Protein 3HWJ (pdb70)

Sequence (297 aa):
LNRFTKTSQGRSWNTGNGSPDAICCFAVDKPGIVVVGFAVYGGGGIHEYEELEVLVDRWTSLELVKGTYTTDDSPSDIAEIRRLDKVVPLKENVKYAVRLRNYGSRTANGDGGTTVQCPDGVTFTFSTCCSSLSSNGTNQTRGQIPQQILYYRSNRFTKTSQGRSWNTGNGSPDAICCFAVDKPGIVVVGFAVYGGGGIHEYELEVLVDDSRWTSLELVKGTYTTDDSPSDIAEIRLDKVVPLKENVKYAVRLRNYGSRRTANGDGGTTVQCPDGVTFTFSTCCSLSSNGTNQTRGQIPQILYYRS

Organism: Mus musculus (NCBI:txid10090)

Nearest PDB structures (foldseek):
  3hwj-assembly2_B  TM=1.007E+00  e=4.555E-36  Mus musculus
  3hwj-assembly1_A  TM=9.919E-01  e=1.535E-31  Mus musculus
  3gbw-assembly1_A  TM=8.909E-01  e=7.300E-14  Mus musculus
  3no8-assembly2_B  TM=8.503E-01  e=5.056E-13  Homo sapiens
  6i50-assembly1_A  TM=2.852E-01  e=4.540E-02  Spodoptera frugiperda

B-factor: mean 43.02, std 9.53, range [12.42, 78.17]

Foldseek 3Di:
DWQFPFWDPDFPQDLVAFQKAKKKKAKADFQKKFFWFKKFADQFKKWKWKWKWWDVTHTDFIDTDMDHCVVDPDRIDIDTTPDIHGDDHPTIMMMMMRMHGDGTMKGFRGAWDQDPVGMIMGMAADPSHDSDHGRGMGITGDTHIDGD/DQFDFKDPAFDQFLVAQQKAKKKKFWADFQKKFFWFKKFADQDKKWKKKWKWFPPVNTDTDFIDIDMDHCPPPPDRIDTDGTPDIGGHDHPTMMMMMMGMHGGTTMKGFVGAWDQDPLRMIMGMAADPSRRSDDGRGMGITPDIHIDGD

Solvent-accessible surface area: 13275 Å² total

Radius of gyration: 20.05 Å; Cα contacts (8 Å, |Δi|>4): 886; chains: 2; bounding box: 48×50×47 Å

Secondary structure (DSSP, 8-state):
--S-SEE-SSS-B--GGG--EEEEEEESSS-EEEEEEEEE--SS-EEEEEEEEE---EEEEEEEEEE--TTSS-SEEEEEEEEEEEPPTT--EEEEEEEESS-B--EE---EEE-TTSPEEEEE--TT--SS--SSSBS--EEEEEE-/---SEE-SS--B--GGGPPEEEEEEESSSSEEEEEEEEE--SS-EEEEEEEEEE---EEEEEEEEEEE--TTSS-SEEEEEEEEEEEE-TT--EEEEEEEESS-B--EE---EEE-TTS-EEEEE--TT-TT---SSSBS--EEEEEE-

CATH classification: 2.60.120.820

GO terms:
  GO:0031398 positive regulation of protein ubiquitination (P, IDA)
  GO:0005634 nucleus (C, EXP)
  GO:0021952 central nervous system projection neuron axonogenesis (P, IMP)
  GO:1902667 regulation of axon guidance (P, IMP)
  GO:0032922 circadian regulation of gene expression (P, IMP)
  GO:0050905 neuromuscular process (P, IMP)
  GO:0005515 protein binding (F, IPI)
  GO:0015630 microtubule cytoskeleton (C, IDA)
  GO:0042177 negative regulation of protein catabolic process (P, IDA)
  GO:0030424 axon (C, IDA)
  GO:0021785 branchiomotor neuron axon guidance (P, IMP)
  GO:0032880 regulation of protein localization (P, IMP)
  GO:0051493 regulation of cytoskeleton organization (P, IMP)
  GO:0048667 cell morphogenesis involved in neuron differentiation (P, IMP)
  GO:0008045 motor neuron axon guidance (P, IMP)
  GO:0042802 identical protein binding (F, IPI)

InterPro domains:
  IPR000408 Regulator of chromosome condensation, RCC1 [PF00415] (958-1006)
  IPR000408 Regulator of chromosome condensation, RCC1 [PR00633] (683-696)
  IPR000408 Regulator of chromosome condensation, RCC1 [PR00633] (702-718)
  IPR000408 Regulator of chromosome condensation, RCC1 [PR00633] (948-966)
  IPR000408 Regulator of chromosome condensation, RCC1 [PR00633] (1005-1026)
  IPR000408 Regulator of chromosome condensation, RCC1 [PS00626] (945-955)
  IPR000408 Regulator of chromosome condensation, RCC1 [PS00626] (996-1006)
  IPR000408 Regulator of chromosome condensation, RCC1 [PS50012] (601-656)
  IPR000408 Regulator of chromosome condensation, RCC1 [PS50012] (959-1009)
  IPR000408 Regulator of chromosome condensation, RCC1 [PS50012] (1010-1067)
  IPR001841 Zinc finger, RING-type [PS50089] (4499-4550)
  IPR001841 Zinc finger, RING-type [SM00184] (4499-4549)
  IPR004939 APC10/DOC domain [PF03256] (3820-3925)
  IPR004939 APC10/DOC domain [PS51284] (3789-3967)
  IPR004939 APC10/DOC domain [SM01337] (3810-3968)
  IPR008979 Galactose-binding-like domain superfamily [SSF49785] (3753-3943)
  IPR009091 Regulator of chromosome condensation 1/beta-lactamase-inhibitor protein II [G3DSA:2.130.10.30] (524-735)
  IPR009091 Regulator of chromosome condensation 1/beta-lactamase-inhibitor protein II [G3DSA:2.130.10.30] (904-1069)
  IPR009091 Regulator of chromosome condensation 1/beta-lactamase-inhibitor protein II [SSF50985] (535-1067)
  IPR012983 PHR [PF08005] (1235-1385)

Structure (mmCIF, N/CA/C/O backbone):
data_3HWJ
#
_entry.id   3HWJ
#
_cell.length_a   93.877
_cell.length_b   99.922
_cell.length_c   83.054
_cell.angle_alpha   90.000
_cell.angle_beta   90.000
_cell.angle_gamma   90.000
#
_symmetry.space_group_name_H-M   'C 2 2 21'
#
loop_
_entity.id
_entity.type
_entity.pdbx_description
1 polymer 'E3 ubiquitin-protein ligase MYCBP2'
2 non-polymer 'DIMETHYL SULFOXIDE'
3 water water
#
loop_
_atom_site.group_PDB
_atom_site.id
_atom_site.type_symbol
_atom_site.label_atom_id
_atom_site.label_alt_id
_atom_site.label_comp_id
_atom_site.label_asym_id
_atom_site.label_entity_id
_atom_site.label_seq_id
_atom_site.pdbx_PDB_ins_code
_atom_site.Cartn_x
_atom_site.Cartn_y
_atom_site.Cartn_z
_atom_site.occupancy
_atom_site.B_iso_or_equiv
_atom_site.auth_seq_id
_atom_site.auth_comp_id
_atom_site.auth_asym_id
_atom_site.auth_atom_id
_atom_site.pdbx_PDB_model_num
ATOM 1 N N . LEU A 1 3 ? 3.020 42.420 36.042 1.00 46.21 1722 LEU A N 1
ATOM 2 C CA . LEU A 1 3 ? 4.452 42.708 36.467 1.00 46.12 1722 LEU A CA 1
ATOM 3 C C . LEU A 1 3 ? 5.512 42.044 35.537 1.00 46.28 1722 LEU A C 1
ATOM 4 O O . LEU A 1 3 ? 6.482 42.649 35.063 1.00 47.97 1722 LEU A O 1
ATOM 6 N N . ASN A 1 4 ? 5.315 40.761 35.326 1.00 44.44 1723 ASN A N 1
ATOM 7 C CA . ASN A 1 4 ? 6.041 39.973 34.382 1.00 42.03 1723 ASN A CA 1
ATOM 8 C C . ASN A 1 4 ? 5.388 40.172 32.978 1.00 40.89 1723 ASN A C 1
ATOM 9 O O . ASN A 1 4 ? 4.171 40.294 32.904 1.00 41.34 1723 ASN A O 1
ATOM 14 N N . ARG A 1 5 ? 6.199 40.270 31.909 1.00 38.31 1724 ARG A N 1
ATOM 15 C CA . ARG A 1 5 ? 5.784 40.216 30.490 1.00 36.99 1724 ARG A CA 1
ATOM 16 C C . ARG A 1 5 ? 4.880 39.013 30.221 1.00 34.86 1724 ARG A C 1
ATOM 17 O O . ARG A 1 5 ? 4.052 39.087 29.321 1.00 33.67 1724 ARG A O 1
ATOM 25 N N . PHE A 1 6 ? 5.171 37.869 30.867 1.00 33.05 1725 PHE A N 1
ATOM 26 C CA . PHE A 1 6 ? 4.570 36.572 30.494 1.00 32.47 1725 PHE A CA 1
ATOM 27 C C . PHE A 1 6 ? 3.477 36.108 31.448 1.00 32.08 1725 PHE A C 1
ATOM 28 O O . PHE A 1 6 ? 3.604 36.279 32.638 1.00 32.99 1725 PHE A O 1
ATOM 36 N N . THR A 1 7 ? 2.415 35.503 30.933 1.00 32.19 1726 THR A N 1
ATOM 37 C CA . THR A 1 7 ? 1.361 34.985 31.777 1.00 32.95 1726 THR A CA 1
ATOM 38 C C . THR A 1 7 ? 1.757 33.621 32.327 1.00 34.79 1726 THR A C 1
ATOM 39 O O . THR A 1 7 ? 1.134 33.114 33.268 1.00 33.66 1726 THR A O 1
ATOM 43 N N . LYS A 1 8 ? 2.737 32.977 31.690 1.00 36.28 1727 LYS A N 1
ATOM 44 C CA . LYS A 1 8 ? 3.091 31.630 32.094 1.00 37.93 1727 LYS A CA 1
ATOM 45 C C . LYS A 1 8 ? 4.542 31.256 31.784 1.00 38.77 1727 LYS A C 1
ATOM 46 O O . LYS A 1 8 ? 5.249 31.987 31.078 1.00 36.90 1727 LYS A O 1
ATOM 52 N N . THR A 1 9 ? 4.951 30.093 32.305 1.00 40.88 1728 THR A N 1
ATOM 53 C CA . THR A 1 9 ? 6.297 29.570 32.127 1.00 42.59 1728 THR A CA 1
ATOM 54 C C . THR A 1 9 ? 6.218 28.290 31.313 1.00 45.23 1728 THR A C 1
ATOM 55 O O . THR A 1 9 ? 5.196 27.582 31.305 1.00 46.82 1728 THR A O 1
ATOM 59 N N . SER A 1 10 ? 7.288 28.016 30.581 1.00 47.06 1729 SER A N 1
ATOM 60 C CA . SER A 1 10 ? 7.412 26.814 29.813 1.00 48.63 1729 SER A CA 1
ATOM 61 C C . SER A 1 10 ? 7.461 25.656 30.809 1.00 50.61 1729 SER A C 1
ATOM 62 O O . SER A 1 10 ? 7.843 25.827 31.982 1.00 50.12 1729 SER A O 1
ATOM 65 N N . GLN A 1 11 ? 7.059 24.481 30.335 1.00 52.94 1730 GLN A N 1
ATOM 66 C CA . GLN A 1 11 ? 7.361 23.233 31.028 1.00 53.83 1730 GLN A CA 1
ATOM 67 C C . GLN A 1 11 ? 8.874 22.948 30.822 1.00 54.41 1730 GLN A C 1
ATOM 68 O O . GLN A 1 11 ? 9.424 23.082 29.695 1.00 55.71 1730 GLN A O 1
ATOM 70 N N . GLY A 1 12 ? 9.561 22.630 31.914 1.00 54.11 1731 GLY A N 1
ATOM 71 C CA . GLY A 1 12 ? 10.978 22.258 31.868 1.00 53.45 1731 GLY A CA 1
ATOM 72 C C . GLY A 1 12 ? 11.916 23.312 31.308 1.00 52.29 1731 GLY A C 1
ATOM 73 O O . GLY A 1 12 ? 11.498 24.414 31.035 1.00 53.96 1731 GLY A O 1
ATOM 74 N N . ARG A 1 13 ? 13.181 22.948 31.131 1.00 50.69 1732 ARG A N 1
ATOM 75 C CA . ARG A 1 13 ? 14.215 23.821 30.608 1.00 49.37 1732 ARG A CA 1
ATOM 76 C C . ARG A 1 13 ? 14.520 23.484 29.176 1.00 47.24 1732 ARG A C 1
ATOM 77 O O . ARG A 1 13 ? 15.483 22.788 28.881 1.00 46.52 1732 ARG A O 1
ATOM 85 N N . SER A 1 14 ? 13.733 23.991 28.271 1.00 45.17 1733 SER A N 1
ATOM 86 C CA . SER A 1 14 ? 13.964 23.687 26.886 1.00 44.40 1733 SER A CA 1
ATOM 87 C C . SER A 1 14 ? 14.588 24.866 26.121 1.00 42.81 1733 SER A C 1
ATOM 88 O O . SER A 1 14 ? 14.870 24.719 24.919 1.00 42.67 1733 SER A O 1
ATOM 91 N N . TRP A 1 15 ? 14.863 25.999 26.794 1.00 40.52 1734 TRP A N 1
ATOM 92 C CA . TRP A 1 15 ? 15.309 27.202 26.033 1.00 38.86 1734 TRP A CA 1
ATOM 93 C C . TRP A 1 15 ? 16.826 27.212 25.819 1.00 38.46 1734 TRP A C 1
ATOM 94 O O . TRP A 1 15 ? 17.571 27.296 26.783 1.00 38.51 1734 TRP A O 1
ATOM 105 N N . ASN A 1 16 ? 17.265 27.097 24.566 1.00 38.61 1735 ASN A N 1
ATOM 106 C CA . ASN A 1 16 ? 18.696 27.173 24.197 1.00 39.91 1735 ASN A CA 1
ATOM 107 C C . ASN A 1 16 ? 19.293 28.567 24.375 1.00 39.14 1735 ASN A C 1
ATOM 108 O O . ASN A 1 16 ? 18.674 29.536 23.972 1.00 37.86 1735 ASN A O 1
ATOM 113 N N . THR A 1 17 ? 20.519 28.657 24.903 1.00 39.23 1736 THR A N 1
ATOM 114 C CA . THR A 1 17 ? 21.260 29.929 24.957 1.00 39.08 1736 THR A CA 1
ATOM 115 C C . THR A 1 17 ? 21.933 30.257 23.581 1.00 40.40 1736 THR A C 1
ATOM 116 O O . THR A 1 17 ? 22.361 31.366 23.328 1.00 39.63 1736 THR A O 1
ATOM 120 N N . GLY A 1 18 ? 22.058 29.288 22.687 1.00 41.88 1737 GLY A N 1
ATOM 121 C CA . GLY A 1 18 ? 22.698 29.564 21.402 1.00 42.87 1737 GLY A CA 1
ATOM 122 C C . GLY A 1 18 ? 24.087 30.173 21.579 1.00 44.28 1737 GLY A C 1
ATOM 123 O O . GLY A 1 18 ? 24.584 30.912 20.707 1.00 45.32 1737 GLY A O 1
ATOM 124 N N . ASN A 1 19 ? 24.698 29.846 22.715 1.00 45.23 1738 ASN A N 1
ATOM 125 C CA . ASN A 1 19 ? 26.038 30.247 23.077 1.00 45.48 1738 ASN A CA 1
ATOM 126 C C . ASN A 1 19 ? 26.281 31.702 22.773 1.00 44.84 1738 ASN A C 1
ATOM 127 O O . ASN A 1 19 ? 27.202 32.025 22.033 1.00 45.50 1738 ASN A O 1
ATOM 132 N N . GLY A 1 20 ? 25.446 32.584 23.316 1.00 43.00 1739 GLY A N 1
ATOM 133 C CA . GLY A 1 20 ? 25.642 34.013 23.122 1.00 41.34 1739 GLY A CA 1
ATOM 134 C C . GLY A 1 20 ? 24.801 34.635 22.021 1.00 39.77 1739 GLY A C 1
ATOM 135 O O . GLY A 1 20 ? 24.911 35.811 21.765 1.00 38.48 1739 GLY A O 1
ATOM 136 N N . SER A 1 21 ? 23.962 33.846 21.376 1.00 38.73 1740 SER A N 1
ATOM 137 C CA . SER A 1 21 ? 23.101 34.337 20.297 1.00 38.72 1740 SER A CA 1
ATOM 138 C C . SER A 1 21 ? 22.051 35.239 20.961 1.00 37.42 1740 SER A C 1
ATOM 139 O O . SER A 1 21 ? 21.506 34.907 22.024 1.00 37.32 1740 SER A O 1
ATOM 142 N N . PRO A 1 22 ? 21.818 36.425 20.390 1.00 36.50 1741 PRO A N 1
ATOM 143 C CA . PRO A 1 22 ? 21.160 37.439 21.195 1.00 35.14 1741 PRO A CA 1
ATOM 144 C C . PRO A 1 22 ? 19.656 37.187 21.303 1.00 33.73 1741 PRO A C 1
ATOM 145 O O . PRO A 1 22 ? 19.021 36.727 20.339 1.00 33.43 1741 PRO A O 1
ATOM 149 N N . ASP A 1 23 ? 19.119 37.394 22.505 1.00 32.19 1742 ASP A N 1
ATOM 150 C CA . ASP A 1 23 ? 17.684 37.431 22.728 1.00 31.64 1742 ASP A CA 1
ATOM 151 C C . ASP A 1 23 ? 17.422 38.868 23.089 1.00 31.03 1742 ASP A C 1
ATOM 152 O O . ASP A 1 23 ? 18.117 39.388 23.907 1.00 29.92 1742 ASP A O 1
ATOM 157 N N . ALA A 1 24 ? 16.409 39.489 22.497 1.00 31.08 1743 ALA A N 1
ATOM 158 C CA . ALA A 1 24 ? 16.092 40.869 22.764 1.00 30.76 1743 ALA A CA 1
ATOM 159 C C . ALA A 1 24 ? 14.607 41.115 22.743 1.00 30.87 1743 ALA A C 1
ATOM 160 O O . ALA A 1 24 ? 13.853 40.397 22.121 1.00 31.81 1743 ALA A O 1
ATOM 162 N N . ILE A 1 25 ? 14.196 42.138 23.474 1.00 31.25 1744 ILE A N 1
ATOM 163 C CA . ILE A 1 25 ? 12.817 42.591 23.435 1.00 31.11 1744 ILE A CA 1
ATOM 164 C C . ILE A 1 25 ? 12.826 44.112 23.404 1.00 31.15 1744 ILE A C 1
ATOM 165 O O . ILE A 1 25 ? 13.677 44.765 24.065 1.00 28.95 1744 ILE A O 1
ATOM 170 N N A CYS A 1 26 ? 11.881 44.663 22.656 0.50 31.62 1745 CYS A N 1
ATOM 171 N N B CYS A 1 26 ? 11.932 44.663 22.562 0.50 31.41 1745 CYS A N 1
ATOM 172 C CA A CYS A 1 26 ? 11.795 46.092 22.499 0.50 32.14 1745 CYS A CA 1
ATOM 173 C CA B CYS A 1 26 ? 11.679 46.110 22.496 0.50 31.82 1745 CYS A CA 1
ATOM 174 C C A CYS A 1 26 ? 10.610 46.619 23.346 0.50 31.87 1745 CYS A C 1
ATOM 175 C C B CYS A 1 26 ? 10.644 46.491 23.533 0.50 31.72 1745 CYS A C 1
ATOM 176 O O A CYS A 1 26 ? 9.517 46.137 23.233 0.50 31.14 1745 CYS A O 1
ATOM 177 O O B CYS A 1 26 ? 9.679 45.798 23.726 0.50 31.18 1745 CYS A O 1
ATOM 182 N N . PHE A 1 27 ? 10.858 47.597 24.214 1.00 31.87 1746 PHE A N 1
ATOM 183 C CA . PHE A 1 27 ? 9.841 48.088 25.119 1.00 32.32 1746 PHE A CA 1
ATOM 184 C C . PHE A 1 27 ? 9.699 49.602 25.042 1.00 32.43 1746 PHE A C 1
ATOM 185 O O . PHE A 1 27 ? 10.587 50.322 24.560 1.00 33.32 1746 PHE A O 1
ATOM 193 N N . ALA A 1 28 ? 8.547 50.077 25.444 1.00 32.74 1747 ALA A N 1
ATOM 194 C CA . ALA A 1 28 ? 8.298 51.528 25.479 1.00 34.20 1747 ALA A CA 1
ATOM 195 C C . ALA A 1 28 ? 7.296 51.847 26.577 1.00 34.76 1747 ALA A C 1
ATOM 196 O O . ALA A 1 28 ? 6.446 51.029 26.874 1.00 34.54 1747 ALA A O 1
ATOM 198 N N . VAL A 1 29 ? 7.367 53.053 27.133 1.00 36.49 1748 VAL A N 1
ATOM 199 C CA . VAL A 1 29 ? 6.406 53.464 28.141 1.00 38.08 1748 VAL A CA 1
ATOM 200 C C . VAL A 1 29 ? 5.546 54.685 27.775 1.00 40.56 1748 VAL A C 1
ATOM 201 O O . VAL A 1 29 ? 5.908 55.571 27.026 1.00 40.40 1748 VAL A O 1
ATOM 205 N N . ASP A 1 30 ? 4.382 54.621 28.370 1.00 43.59 1749 ASP A N 1
ATOM 206 C CA . ASP A 1 30 ? 3.272 55.537 28.353 1.00 46.25 1749 ASP A CA 1
ATOM 207 C C . ASP A 1 30 ? 3.520 56.891 29.035 1.00 46.96 1749 ASP A C 1
ATOM 208 O O . ASP A 1 30 ? 2.827 57.850 28.762 1.00 48.03 1749 ASP A O 1
ATOM 213 N N . LYS A 1 31 ? 4.437 56.928 29.989 1.00 47.75 1750 LYS A N 1
ATOM 214 C CA . LYS A 1 31 ? 4.532 58.039 30.942 1.00 48.57 1750 LYS A CA 1
ATOM 215 C C . LYS A 1 31 ? 5.972 58.519 31.131 1.00 48.74 1750 LYS A C 1
ATOM 216 O O . LYS A 1 31 ? 6.929 57.825 30.801 1.00 48.73 1750 LYS A O 1
ATOM 222 N N . PRO A 1 32 ? 6.132 59.727 31.652 1.00 48.88 1751 PRO A N 1
ATOM 223 C CA . PRO A 1 32 ? 7.486 60.131 31.969 1.00 49.06 1751 PRO A CA 1
ATOM 224 C C . PRO A 1 32 ? 7.905 59.672 33.361 1.00 48.51 1751 PRO A C 1
ATOM 225 O O . PRO A 1 32 ? 7.074 59.219 34.145 1.00 49.16 1751 PRO A O 1
ATOM 229 N N . GLY A 1 33 ? 9.200 59.758 33.633 1.00 47.88 1752 GLY A N 1
ATOM 230 C CA . GLY A 1 33 ? 9.735 59.511 34.968 1.00 47.35 1752 GLY A CA 1
ATOM 231 C C . GLY A 1 33 ? 10.120 58.096 35.325 1.00 46.76 1752 GLY A C 1
ATOM 232 O O . GLY A 1 33 ? 10.580 57.864 36.437 1.00 47.31 1752 GLY A O 1
ATOM 233 N N . ILE A 1 34 ? 9.949 57.154 34.394 1.00 45.47 1753 ILE A N 1
ATOM 234 C CA . ILE A 1 34 ? 10.258 55.747 34.628 1.00 43.62 1753 ILE A CA 1
ATOM 235 C C . ILE A 1 34 ? 11.759 55.607 34.555 1.00 42.67 1753 ILE A C 1
ATOM 236 O O . ILE A 1 34 ? 12.389 56.203 33.672 1.00 43.02 1753 ILE A O 1
ATOM 241 N N . VAL A 1 35 ? 12.335 54.897 35.533 1.00 40.88 1754 VAL A N 1
ATOM 242 C CA . VAL A 1 35 ? 13.790 54.688 35.601 1.00 39.67 1754 VAL A C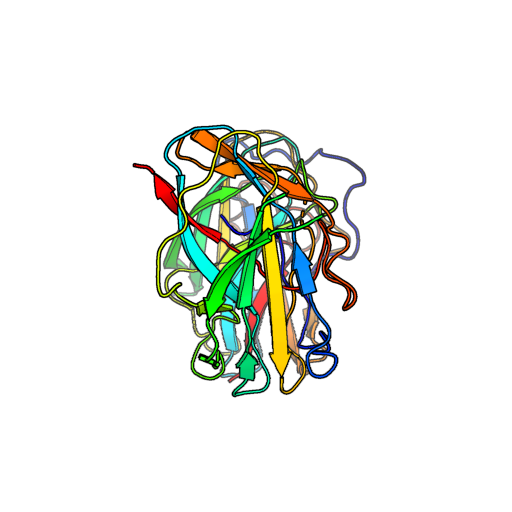A 1
ATOM 243 C C . VAL A 1 35 ? 14.034 53.186 35.690 1.00 38.81 1754 VAL A C 1
ATOM 244 O O . VAL A 1 35 ? 13.517 52.533 36.586 1.00 38.73 1754 VAL A O 1
ATOM 248 N N . VAL A 1 36 ? 14.780 52.636 34.742 1.00 37.70 1755 VAL A N 1
ATOM 249 C CA . VAL A 1 36 ? 15.052 51.186 34.734 1.00 36.45 1755 VAL A CA 1
ATOM 250 C C . VAL A 1 36 ? 16.304 50.942 35.550 1.00 35.36 1755 VAL A C 1
ATOM 251 O O . VAL A 1 36 ? 17.328 51.629 35.360 1.00 34.70 1755 VAL A O 1
ATOM 255 N N . VAL A 1 37 ? 16.170 50.026 36.517 1.00 33.38 1756 VAL A N 1
ATOM 256 C CA . VAL A 1 37 ? 17.276 49.623 37.359 1.00 33.12 1756 VAL A CA 1
ATOM 257 C C . VAL A 1 37 ? 17.793 48.229 37.097 1.00 32.20 1756 VAL A C 1
ATOM 258 O O . VAL A 1 37 ? 18.818 47.870 37.630 1.00 32.69 1756 VAL A O 1
ATOM 262 N N . GLY A 1 38 ? 17.118 47.460 36.263 1.00 32.07 1757 GLY A N 1
ATOM 263 C CA . GLY A 1 38 ? 17.445 46.045 36.100 1.00 31.80 1757 GLY A CA 1
ATOM 264 C C . GLY A 1 38 ? 16.410 45.282 35.310 1.00 31.28 1757 GLY A C 1
ATOM 265 O O . GLY A 1 38 ? 15.405 45.862 34.854 1.00 30.84 1757 GLY A O 1
ATOM 266 N N . PHE A 1 39 ? 16.680 43.976 35.164 1.00 31.05 1758 PHE A N 1
ATOM 267 C CA . PHE A 1 39 ? 15.862 43.041 34.422 1.00 30.90 1758 PHE A CA 1
ATOM 268 C C . PHE A 1 39 ? 15.882 41.736 35.146 1.00 31.30 1758 PHE A C 1
ATOM 269 O O . PHE A 1 39 ? 16.860 41.443 35.817 1.00 32.20 1758 PHE A O 1
ATOM 277 N N . ALA A 1 40 ? 14.826 40.953 34.956 1.00 31.20 1759 ALA A N 1
ATOM 278 C CA . ALA A 1 40 ? 14.802 39.556 35.345 1.00 32.11 1759 ALA A CA 1
ATOM 279 C C . ALA A 1 40 ? 15.070 38.721 34.132 1.00 32.69 1759 ALA A C 1
ATOM 280 O O . ALA A 1 40 ? 14.664 39.096 33.032 1.00 32.14 1759 ALA A O 1
ATOM 282 N N . VAL A 1 41 ? 15.759 37.592 34.360 1.00 32.67 1760 VAL A N 1
ATOM 283 C CA . VAL A 1 41 ? 16.068 36.606 33.337 1.00 33.56 1760 VAL A CA 1
ATOM 284 C C . VAL A 1 41 ? 15.819 35.185 33.905 1.00 33.51 1760 VAL A C 1
ATOM 285 O O . VAL A 1 41 ? 15.966 34.939 35.110 1.00 33.06 1760 VAL A O 1
ATOM 289 N N . TYR A 1 42 ? 15.401 34.289 33.023 1.00 33.34 1761 TYR A N 1
ATOM 290 C CA . TYR A 1 42 ? 15.205 32.913 33.358 1.00 33.90 1761 TYR A CA 1
ATOM 291 C C . TYR A 1 42 ? 16.518 32.174 33.516 1.00 35.24 1761 TYR A C 1
ATOM 292 O O . TYR A 1 42 ? 17.516 32.455 32.818 1.00 35.20 1761 TYR A O 1
ATOM 301 N N . GLY A 1 43 ? 16.470 31.190 34.406 1.00 36.21 1762 GLY A N 1
ATOM 302 C CA . GLY A 1 43 ? 17.585 30.341 34.700 1.00 37.94 1762 GLY A CA 1
ATOM 303 C C . GLY A 1 43 ? 17.163 28.893 34.643 1.00 38.96 1762 GLY A C 1
ATOM 304 O O . GLY A 1 43 ? 16.123 28.559 34.055 1.00 39.40 1762 GLY A O 1
ATOM 305 N N . GLY A 1 44 ? 17.971 28.056 35.293 1.00 40.19 1763 GLY A N 1
ATOM 306 C CA . GLY A 1 44 ? 17.873 26.600 35.215 1.00 41.01 1763 GLY A CA 1
ATOM 307 C C . GLY A 1 44 ? 19.167 26.099 34.635 1.00 41.01 1763 GLY A C 1
ATOM 308 O O . GLY A 1 44 ? 19.789 26.808 33.902 1.00 42.35 1763 GLY A O 1
ATOM 309 N N . GLY A 1 45 ? 19.574 24.879 34.956 1.00 41.88 1764 GLY A N 1
ATOM 310 C CA . GLY A 1 45 ? 20.874 24.357 34.512 1.00 41.59 1764 GLY A CA 1
ATOM 311 C C . GLY A 1 45 ? 22.116 25.093 35.014 1.00 40.98 1764 GLY A C 1
ATOM 312 O O . GLY A 1 45 ? 23.133 25.147 34.337 1.00 42.13 1764 GLY A O 1
ATOM 313 N N . GLY A 1 46 ? 22.036 25.692 36.180 1.00 40.68 1765 GLY A N 1
ATOM 314 C CA . GLY A 1 46 ? 23.232 26.147 36.861 1.00 39.65 1765 GLY A CA 1
ATOM 315 C C . GLY A 1 46 ? 23.685 27.515 36.461 1.00 38.84 1765 GLY A C 1
ATOM 316 O O . GLY A 1 46 ? 22.872 28.353 36.074 1.00 40.31 1765 GLY A O 1
ATOM 317 N N . ILE A 1 47 ? 24.985 27.745 36.601 1.00 37.61 1766 ILE A N 1
ATOM 318 C CA . ILE A 1 47 ? 25.576 29.052 36.486 1.00 36.71 1766 ILE A CA 1
ATOM 319 C C . ILE A 1 47 ? 25.578 29.496 35.043 1.00 36.04 1766 ILE A C 1
ATOM 320 O O . ILE A 1 47 ? 25.934 28.723 34.167 1.00 35.46 1766 ILE A O 1
ATOM 325 N N . HIS A 1 48 ? 25.134 30.731 34.804 1.00 35.73 1767 HIS A N 1
ATOM 326 C CA . HIS A 1 48 ? 25.225 31.320 33.464 1.00 36.03 1767 HIS A CA 1
ATOM 327 C C . HIS A 1 48 ? 26.088 32.563 33.435 1.00 35.82 1767 HIS A C 1
ATOM 328 O O . HIS A 1 48 ? 26.115 33.323 34.379 1.00 34.84 1767 HIS A O 1
ATOM 335 N N . GLU A 1 49 ? 26.798 32.741 32.336 1.00 36.19 1768 GLU A N 1
ATOM 336 C CA . GLU A 1 49 ? 27.511 33.981 32.094 1.00 38.27 1768 GLU A CA 1
ATOM 337 C C . GLU A 1 49 ? 26.673 34.848 31.160 1.00 36.89 1768 GLU A C 1
ATOM 338 O O . GLU A 1 49 ? 26.157 34.374 30.161 1.00 36.68 1768 GLU A O 1
ATOM 344 N N . TYR A 1 50 ? 26.542 36.116 31.457 1.00 36.64 1769 TYR A N 1
ATOM 345 C CA . TYR A 1 50 ? 25.680 36.925 30.593 1.00 36.29 1769 TYR A CA 1
ATOM 346 C C . TYR A 1 50 ? 26.294 38.233 30.210 1.00 35.22 1769 TYR A C 1
ATOM 347 O O . TYR A 1 50 ? 27.146 38.713 30.925 1.00 34.20 1769 TYR A O 1
ATOM 356 N N . GLU A 1 51 ? 25.892 38.718 29.036 1.00 35.40 1770 GLU A N 1
ATOM 357 C CA A GLU A 1 51 ? 26.045 40.116 28.637 0.50 36.19 1770 GLU A CA 1
ATOM 358 C CA B GLU A 1 51 ? 26.042 40.127 28.640 0.50 36.19 1770 GLU A CA 1
ATOM 359 C C . GLU A 1 51 ? 24.629 40.676 28.393 1.00 35.82 1770 GLU A C 1
ATOM 360 O O . GLU A 1 51 ? 23.857 40.099 27.625 1.00 35.96 1770 GLU A O 1
ATOM 371 N N . LEU A 1 52 ? 24.301 41.785 29.051 1.00 36.49 1771 LEU A N 1
ATOM 372 C CA . LEU A 1 52 ? 22.970 42.424 28.979 1.00 37.16 1771 LEU A CA 1
ATOM 373 C C . LEU A 1 52 ? 23.126 43.920 28.646 1.00 37.75 1771 LEU A C 1
ATOM 374 O O . LEU A 1 52 ? 23.829 44.635 29.330 1.00 35.99 1771 LEU A O 1
ATOM 379 N N . GLU A 1 53 ? 22.480 44.374 27.573 1.00 37.90 1772 GLU A N 1
ATOM 380 C CA . GLU A 1 53 ? 22.697 45.709 27.050 1.00 38.73 1772 GLU A CA 1
ATOM 381 C C . GLU A 1 53 ? 21.372 46.432 26.899 1.00 37.60 1772 GLU A C 1
ATOM 382 O O . GLU A 1 53 ? 20.398 45.835 26.474 1.00 38.17 1772 GLU A O 1
ATOM 388 N N . VAL A 1 54 ? 21.301 47.706 27.261 1.00 37.24 1773 VAL A N 1
ATOM 389 C CA . VAL A 1 54 ? 20.092 48.496 26.986 1.00 35.94 1773 VAL A CA 1
ATOM 390 C C . VAL A 1 54 ? 20.419 49.447 25.839 1.00 37.18 1773 VAL A C 1
ATOM 391 O O . VAL A 1 54 ? 21.500 50.041 25.778 1.00 37.03 1773 VAL A O 1
ATOM 395 N N . LEU A 1 55 ? 19.495 49.539 24.893 1.00 37.59 1774 LEU A N 1
ATOM 396 C CA . LEU A 1 55 ? 19.684 50.365 23.717 1.00 37.23 1774 LEU A CA 1
ATOM 397 C C . LEU A 1 55 ? 18.460 51.224 23.463 1.00 38.02 1774 LEU A C 1
ATOM 398 O O . LEU A 1 55 ? 17.382 50.937 23.974 1.00 35.16 1774 LEU A O 1
ATOM 403 N N . VAL A 1 56 ? 18.649 52.287 22.676 1.00 39.82 1775 VAL A N 1
ATOM 404 C CA . VAL A 1 56 ? 17.567 53.215 22.355 1.00 41.86 1775 VAL A CA 1
ATOM 405 C C . VAL A 1 56 ? 17.524 53.450 20.839 1.00 44.61 1775 VAL A C 1
ATOM 406 O O . VAL A 1 56 ? 18.565 53.552 20.166 1.00 44.04 1775 VAL A O 1
ATOM 410 N N . ASP A 1 57 ? 16.304 53.508 20.303 1.00 47.48 1776 ASP A N 1
ATOM 411 C CA . ASP A 1 57 ? 16.100 53.839 18.896 1.00 49.45 1776 ASP A CA 1
ATOM 412 C C . ASP A 1 57 ? 16.282 55.356 18.721 1.00 50.42 1776 ASP A C 1
ATOM 413 O O . ASP A 1 57 ? 15.370 56.117 19.069 1.00 51.09 1776 ASP A O 1
ATOM 418 N N . ARG A 1 70 ? 18.140 52.303 13.335 1.00 54.22 1789 ARG A N 1
ATOM 419 C CA . ARG A 1 70 ? 19.408 52.038 14.026 1.00 53.86 1789 ARG A CA 1
ATOM 420 C C . ARG A 1 70 ? 19.319 52.219 15.569 1.00 52.97 1789 ARG A C 1
ATOM 421 O O . ARG A 1 70 ? 18.536 53.042 16.064 1.00 53.61 1789 ARG A O 1
ATOM 423 N N . TRP A 1 71 ? 20.163 51.467 16.295 1.00 51.32 1790 TRP A N 1
ATOM 424 C CA . TRP A 1 71 ? 20.126 51.339 17.764 1.00 49.32 1790 TRP A CA 1
ATOM 425 C C . TRP A 1 71 ? 21.377 51.865 18.453 1.00 48.92 1790 TRP A C 1
ATOM 426 O O . TRP A 1 71 ? 22.475 51.436 18.128 1.00 49.68 1790 TRP A O 1
ATOM 437 N N . THR A 1 72 ? 21.218 52.742 19.440 1.00 47.80 1791 THR A N 1
ATOM 438 C CA . THR A 1 72 ? 22.334 53.261 20.207 1.00 47.34 1791 THR A CA 1
ATOM 439 C C . THR A 1 72 ? 22.385 52.627 21.616 1.00 46.72 1791 THR A C 1
ATOM 440 O O . THR A 1 72 ? 21.385 52.618 22.338 1.00 46.76 1791 THR A O 1
ATOM 444 N N . SER A 1 73 ? 23.564 52.160 21.999 1.00 45.73 1792 SER A N 1
ATOM 445 C CA . SER A 1 73 ? 23.816 51.503 23.269 1.00 45.28 1792 SER A CA 1
ATOM 446 C C . SER A 1 73 ? 23.903 52.469 24.443 1.00 44.90 1792 SER A C 1
ATOM 447 O O . SER A 1 73 ? 24.661 53.430 24.399 1.00 45.44 1792 SER A O 1
ATOM 450 N N . LEU A 1 74 ? 23.180 52.181 25.525 1.00 44.20 1793 LEU A N 1
ATOM 451 C CA . LEU A 1 74 ? 23.180 53.058 26.677 1.00 43.94 1793 LEU A CA 1
ATOM 452 C C . LEU A 1 74 ? 23.907 52.539 27.902 1.00 43.55 1793 LEU A C 1
ATOM 453 O O . LEU A 1 74 ? 24.401 53.337 28.709 1.00 43.71 1793 LEU A O 1
ATOM 458 N N . GLU A 1 75 ? 23.961 51.222 28.050 1.00 43.48 1794 GLU A N 1
ATOM 459 C CA . GLU A 1 75 ? 24.387 50.574 29.291 1.00 43.39 1794 GLU A CA 1
ATOM 460 C C . GLU A 1 75 ? 24.558 49.085 29.012 1.00 43.33 1794 GLU A C 1
ATOM 461 O O . GLU A 1 75 ? 23.726 48.465 28.362 1.00 41.55 1794 GLU A O 1
ATOM 467 N N . LEU A 1 76 ? 25.672 48.552 29.497 1.00 43.04 1795 LEU A N 1
ATOM 468 C CA . LEU A 1 76 ? 26.061 47.188 29.267 1.00 44.31 1795 LEU A CA 1
ATOM 469 C C . LEU A 1 76 ? 26.579 46.690 30.610 1.00 43.36 1795 LEU A C 1
ATOM 470 O O . LEU A 1 76 ? 27.421 47.362 31.240 1.00 44.56 1795 LEU A O 1
ATOM 475 N N . VAL A 1 77 ? 26.027 45.572 31.068 1.00 41.49 1796 VAL A N 1
ATOM 476 C CA . VAL A 1 77 ? 26.524 44.862 32.213 1.00 40.31 1796 VAL A CA 1
ATOM 477 C C . VAL A 1 77 ? 26.856 43.448 31.778 1.00 40.22 1796 VAL A C 1
ATOM 478 O O . VAL A 1 77 ? 26.253 42.926 30.828 1.00 39.33 1796 VAL A O 1
ATOM 482 N N . LYS A 1 78 ? 27.877 42.885 32.427 1.00 39.73 1797 LYS A N 1
ATOM 483 C CA . LYS A 1 78 ? 28.344 41.508 32.208 1.00 40.11 1797 LYS A CA 1
ATOM 484 C C . LYS A 1 78 ? 28.388 40.856 33.552 1.00 39.00 1797 LYS A C 1
ATOM 485 O O . LYS A 1 78 ? 28.642 41.517 34.516 1.00 39.84 1797 LYS A O 1
ATOM 491 N N . GLY A 1 79 ? 28.105 39.571 33.680 1.00 38.88 1798 GLY A N 1
ATOM 492 C CA . GLY A 1 79 ? 28.089 39.012 35.045 1.00 37.51 1798 GLY A CA 1
ATOM 493 C C . GLY A 1 79 ? 27.841 37.541 35.028 1.00 36.75 1798 GLY A C 1
ATOM 494 O O . GLY A 1 79 ? 27.991 36.910 33.998 1.00 36.80 1798 GLY A O 1
ATOM 495 N N . THR A 1 80 ? 27.483 36.976 36.173 1.00 36.47 1799 THR A N 1
ATOM 496 C CA . THR A 1 80 ? 27.030 35.583 36.209 1.00 35.51 1799 THR A CA 1
ATOM 497 C C . T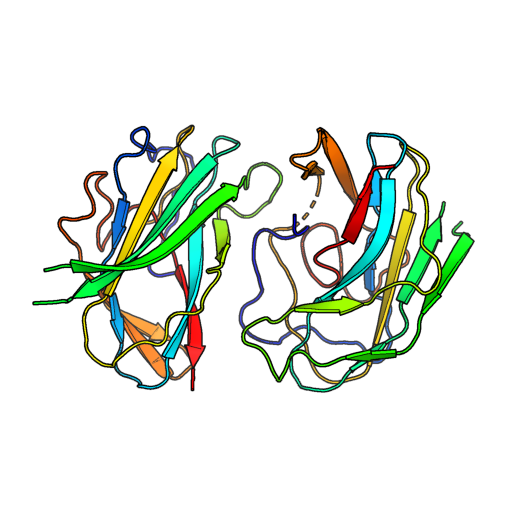HR A 1 80 ? 25.849 35.511 37.138 1.00 35.58 1799 THR A C 1
ATOM 498 O O . THR A 1 80 ? 25.700 36.373 38.023 1.00 35.73 1799 THR A O 1
ATOM 502 N N . TYR A 1 81 ? 25.027 34.480 36.945 1.00 34.40 1800 TYR A N 1
ATOM 503 C CA . TYR A 1 81 ? 23.860 34.217 37.787 1.00 34.03 1800 TYR A CA 1
ATOM 504 C C . TYR A 1 81 ? 23.542 32.735 37.796 1.00 34.36 1800 TYR A C 1
ATOM 505 O O . TYR A 1 81 ? 23.934 31.975 36.901 1.00 33.29 1800 TYR A O 1
ATOM 514 N N . THR A 1 82 ? 22.806 32.361 38.821 1.00 35.57 1801 THR A N 1
ATOM 515 C CA . THR A 1 82 ? 22.221 31.030 38.956 1.00 36.63 1801 THR A CA 1
ATOM 516 C C . THR A 1 82 ? 20.860 31.192 39.589 1.00 37.03 1801 THR A C 1
ATOM 517 O O . THR A 1 82 ? 20.669 32.112 40.374 1.00 35.19 1801 THR A O 1
ATOM 521 N N . THR A 1 83 ? 19.916 30.325 39.209 1.00 38.56 1802 THR A N 1
ATOM 522 C CA . THR A 1 83 ? 18.633 30.217 39.890 1.00 39.99 1802 THR A CA 1
ATOM 523 C C . THR A 1 83 ? 18.489 28.806 40.550 1.00 42.69 1802 THR A C 1
ATOM 524 O O . THR A 1 83 ? 17.392 28.409 40.992 1.00 41.96 1802 THR A O 1
ATOM 528 N N . ASP A 1 84 ? 19.601 28.075 40.607 1.00 44.49 1803 ASP A N 1
ATOM 529 C CA . ASP A 1 84 ? 19.611 26.725 41.114 1.00 46.84 1803 ASP A CA 1
ATOM 530 C C . ASP A 1 84 ? 19.348 26.648 42.615 1.00 48.64 1803 ASP A C 1
ATOM 531 O O . ASP A 1 84 ? 18.749 25.685 43.100 1.00 49.28 1803 ASP A O 1
ATOM 536 N N . ASP A 1 85 ? 19.740 27.678 43.332 1.00 51.04 1804 ASP A N 1
ATOM 537 C CA . ASP A 1 85 ? 19.505 27.728 44.764 1.00 53.53 1804 ASP A CA 1
ATOM 538 C C . ASP A 1 85 ? 18.115 28.278 45.162 1.00 53.53 1804 ASP A C 1
ATOM 539 O O . ASP A 1 85 ? 17.956 28.836 46.247 1.00 53.43 1804 ASP A O 1
ATOM 544 N N . SER A 1 86 ? 17.102 28.129 44.310 1.00 53.86 1805 SER A N 1
ATOM 545 C CA . SER A 1 86 ? 15.803 28.767 44.600 1.00 53.98 1805 SER A CA 1
ATOM 546 C C . SER A 1 86 ? 14.637 28.061 43.934 1.00 53.59 1805 SER A C 1
ATOM 547 O O . SER A 1 86 ? 14.785 27.492 42.874 1.00 53.98 1805 SER A O 1
ATOM 550 N N . PRO A 1 87 ? 13.458 28.083 44.566 1.00 53.52 1806 PRO A N 1
ATOM 551 C CA . PRO A 1 87 ? 12.265 27.571 43.877 1.00 52.64 1806 PRO A CA 1
ATOM 552 C C . PRO A 1 87 ? 11.812 28.446 42.723 1.00 51.45 1806 PRO A C 1
ATOM 553 O O . PRO A 1 87 ? 11.014 28.017 41.889 1.00 51.70 1806 PRO A O 1
ATOM 557 N N . SER A 1 88 ? 12.308 29.671 42.685 1.00 50.29 1807 SER A N 1
ATOM 558 C CA . SER A 1 88 ? 12.168 30.512 41.493 1.00 48.88 1807 SER A CA 1
ATOM 559 C C . SER A 1 88 ? 13.093 30.076 40.349 1.00 47.18 1807 SER A C 1
ATOM 560 O O . SER A 1 88 ? 14.245 29.672 40.561 1.00 45.36 1807 SER A O 1
ATOM 563 N N . ASP A 1 89 ? 12.555 30.199 39.136 1.00 46.08 1808 ASP A N 1
ATOM 564 C CA . ASP A 1 89 ? 13.313 30.068 37.894 1.00 44.94 1808 ASP A CA 1
ATOM 565 C C . ASP A 1 89 ? 13.831 31.435 37.393 1.00 42.90 1808 ASP A C 1
ATOM 566 O O . ASP A 1 89 ? 14.261 31.554 36.258 1.00 40.68 1808 ASP A O 1
ATOM 571 N N . ILE A 1 90 ? 13.807 32.452 38.244 1.00 41.77 1809 ILE A N 1
ATOM 572 C CA . ILE A 1 90 ? 14.124 33.826 37.819 1.00 41.22 1809 ILE A CA 1
ATOM 573 C C . ILE A 1 90 ? 15.187 34.487 38.693 1.00 40.79 1809 ILE A C 1
ATOM 574 O O . ILE A 1 90 ? 15.091 34.472 39.917 1.00 40.94 1809 ILE A O 1
ATOM 579 N N . ALA A 1 91 ? 16.218 35.024 38.042 1.00 40.50 1810 ALA A N 1
ATOM 580 C CA . ALA A 1 91 ? 17.229 35.887 38.674 1.00 40.35 1810 ALA A CA 1
ATOM 581 C C . ALA A 1 91 ? 17.049 37.314 38.197 1.00 40.43 1810 ALA A C 1
ATOM 582 O O . ALA A 1 91 ? 16.621 37.556 37.079 1.00 40.67 1810 ALA A O 1
ATOM 584 N N . GLU A 1 92 ? 17.477 38.253 39.024 1.00 40.50 1811 GLU A N 1
ATOM 585 C CA . GLU A 1 92 ? 17.393 39.654 38.730 1.00 40.38 1811 GLU A CA 1
ATOM 586 C C . GLU A 1 92 ? 18.787 40.229 38.560 1.00 39.89 1811 GLU A C 1
ATOM 587 O O . GLU A 1 92 ? 19.608 40.098 39.453 1.00 40.23 1811 GLU A O 1
ATOM 593 N N . ILE A 1 93 ? 19.054 40.829 37.400 1.00 39.27 1812 ILE A N 1
ATOM 594 C CA . ILE A 1 93 ? 20.311 41.536 37.120 1.00 39.38 1812 ILE A CA 1
ATOM 595 C C . ILE A 1 93 ? 20.098 43.064 37.291 1.00 38.69 1812 ILE A C 1
ATOM 596 O O . ILE A 1 93 ? 19.225 43.636 36.672 1.00 38.25 1812 ILE A O 1
ATOM 601 N N . ARG A 1 94 ? 20.885 43.706 38.140 1.00 39.31 1813 ARG A N 1
ATOM 602 C CA A ARG A 1 94 ? 20.859 45.169 38.372 0.50 39.75 1813 ARG A CA 1
ATOM 603 C CA B ARG A 1 94 ? 20.815 45.173 38.321 0.50 39.74 1813 ARG A CA 1
ATOM 604 C C . ARG A 1 94 ? 21.791 45.874 37.367 1.00 39.79 1813 ARG A C 1
ATOM 605 O O . ARG A 1 94 ? 22.877 45.379 37.089 1.00 40.01 1813 ARG A O 1
ATOM 620 N N . LEU A 1 95 ? 21.389 47.028 36.832 1.00 39.79 1814 LEU A N 1
ATOM 621 C CA . LEU A 1 95 ? 22.277 47.806 35.965 1.00 39.89 1814 LEU A CA 1
ATOM 622 C C . LEU A 1 95 ? 23.322 48.550 36.794 1.00 40.97 1814 LEU A C 1
ATOM 623 O O . LEU A 1 95 ? 23.073 48.869 37.952 1.00 42.13 1814 LEU A O 1
ATOM 628 N N . ASP A 1 96 ? 24.488 48.828 36.218 1.00 41.67 1815 ASP A N 1
ATOM 629 C CA . ASP A 1 96 ? 25.501 49.637 36.917 1.00 42.84 1815 ASP A CA 1
ATOM 630 C C . ASP A 1 96 ? 25.125 51.115 36.970 1.00 43.33 1815 ASP A C 1
ATOM 631 O O . ASP A 1 96 ? 25.457 51.789 37.927 1.00 43.22 1815 ASP A O 1
ATOM 636 N N . LYS A 1 97 ? 24.484 51.623 35.913 1.00 44.16 1816 LYS A N 1
ATOM 637 C CA . LYS A 1 97 ? 23.853 52.963 35.937 1.00 45.94 1816 LYS A CA 1
ATOM 638 C C . LYS A 1 97 ? 22.406 52.758 35.516 1.00 44.43 1816 LYS A C 1
ATOM 639 O O . LYS A 1 97 ? 22.166 52.066 34.537 1.00 44.81 1816 LYS A O 1
ATOM 645 N N . VAL A 1 98 ? 21.468 53.360 36.251 1.00 43.54 1817 VAL A N 1
ATOM 646 C CA . VAL A 1 98 ? 20.052 53.297 35.943 1.00 42.77 1817 VAL A CA 1
ATOM 647 C C . VAL A 1 98 ? 19.802 53.994 34.618 1.00 43.01 1817 VAL A C 1
ATOM 648 O O . VAL A 1 98 ? 20.598 54.822 34.214 1.00 42.49 1817 VAL A O 1
ATOM 652 N N . VAL A 1 99 ? 18.739 53.599 33.912 1.00 42.11 1818 VAL A N 1
ATOM 653 C CA . VAL A 1 99 ? 18.443 54.179 32.606 1.00 41.57 1818 VAL A CA 1
ATOM 654 C C . VAL A 1 99 ? 17.065 54.829 32.694 1.00 41.51 1818 VAL A C 1
ATOM 655 O O . VAL A 1 99 ? 16.048 54.156 32.887 1.00 40.35 1818 VAL A O 1
ATOM 659 N N . PRO A 1 100 ? 17.046 56.165 32.696 1.00 41.94 1819 PRO A N 1
ATOM 660 C CA . PRO A 1 100 ? 15.800 56.928 32.617 1.00 42.09 1819 PRO A CA 1
ATOM 661 C C . PRO A 1 100 ? 15.223 56.904 31.205 1.00 41.79 1819 PRO A C 1
ATOM 662 O O . PRO A 1 100 ? 15.944 57.169 30.258 1.00 42.04 1819 PRO A O 1
ATOM 666 N N . LEU A 1 101 ? 13.949 56.563 31.069 1.00 41.72 1820 LEU A N 1
ATOM 667 C CA . LEU A 1 101 ? 13.343 56.409 29.742 1.00 42.07 1820 LEU A CA 1
ATOM 668 C C . LEU A 1 101 ? 12.607 57.645 29.277 1.00 43.73 1820 LEU A C 1
ATOM 669 O O . LEU A 1 101 ? 11.929 58.318 30.061 1.00 44.11 1820 LEU A O 1
ATOM 674 N N . LYS A 1 102 ? 12.706 57.912 27.978 1.00 45.43 1821 LYS A N 1
ATOM 675 C CA . LYS A 1 102 ? 11.808 58.842 27.321 1.00 46.72 1821 LYS A CA 1
ATOM 676 C C . LYS A 1 102 ? 10.469 58.173 27.036 1.00 47.22 1821 LYS A C 1
ATOM 677 O O . LYS A 1 102 ? 10.386 57.035 26.539 1.00 47.40 1821 LYS A O 1
ATOM 683 N N . GLU A 1 103 ? 9.419 58.892 27.385 1.00 48.31 1822 GLU A N 1
ATOM 684 C CA . GLU A 1 103 ? 8.041 58.513 27.083 1.00 49.73 1822 GLU A CA 1
ATOM 685 C C . GLU A 1 103 ? 7.890 58.279 25.578 1.00 48.76 1822 GLU A C 1
ATOM 686 O O . GLU A 1 103 ? 8.423 59.032 24.765 1.00 48.40 1822 GLU A O 1
ATOM 692 N N . ASN A 1 104 ? 7.180 57.211 25.226 1.00 48.60 1823 ASN A N 1
ATOM 693 C CA . ASN A 1 104 ? 6.823 56.884 23.834 1.00 48.56 1823 ASN A CA 1
ATOM 694 C C . ASN A 1 104 ? 8.012 56.732 22.907 1.00 47.87 1823 ASN A C 1
ATOM 695 O O . ASN A 1 104 ? 7.915 57.002 21.703 1.00 48.90 1823 ASN A O 1
ATOM 700 N N . VAL A 1 105 ? 9.134 56.274 23.473 1.00 46.43 1824 VAL A N 1
ATOM 701 C CA . VAL A 1 105 ? 10.339 55.981 22.714 1.00 44.52 1824 VAL A CA 1
ATOM 702 C C . VAL A 1 105 ? 10.660 54.499 22.864 1.00 44.07 1824 VAL A C 1
ATOM 703 O O . VAL A 1 105 ? 10.584 53.945 23.974 1.00 42.88 1824 VAL A O 1
ATOM 707 N N . LYS A 1 106 ? 11.022 53.877 21.741 1.00 42.49 1825 LYS A N 1
ATOM 708 C CA . LYS A 1 106 ? 11.382 52.481 21.720 1.00 42.21 1825 LYS A CA 1
ATOM 709 C C . LYS A 1 106 ? 12.775 52.224 22.290 1.00 40.28 1825 LYS A C 1
ATOM 710 O O . LYS A 1 106 ? 13.755 52.726 21.804 1.00 40.72 1825 LYS A O 1
ATOM 716 N N . TYR A 1 107 ? 12.829 51.434 23.347 1.00 38.86 1826 TYR A N 1
ATOM 717 C CA . TYR A 1 107 ? 14.064 50.922 23.893 1.00 37.29 1826 TYR A CA 1
ATOM 718 C C . TYR A 1 107 ? 14.168 49.456 23.555 1.00 36.09 1826 TYR A C 1
ATOM 719 O O . TYR A 1 107 ? 13.204 48.822 23.186 1.00 36.52 1826 TYR A O 1
ATOM 728 N N . ALA A 1 108 ? 15.365 48.933 23.649 1.00 34.99 1827 ALA A N 1
ATOM 729 C CA . ALA A 1 108 ? 15.608 47.527 23.516 1.00 33.57 1827 ALA A CA 1
ATOM 730 C C . ALA A 1 108 ? 16.510 47.102 24.646 1.00 32.87 1827 ALA A C 1
ATOM 731 O O . ALA A 1 108 ? 17.435 47.840 25.065 1.00 31.82 1827 ALA A O 1
ATOM 733 N N . VAL A 1 109 ? 16.216 45.924 25.175 1.00 31.88 1828 VAL A N 1
ATOM 734 C CA . VAL A 1 109 ? 17.145 45.214 26.029 1.00 31.69 1828 VAL A CA 1
ATOM 735 C C . VAL A 1 109 ? 17.550 43.892 25.341 1.00 31.86 1828 VAL A C 1
ATOM 736 O O . VAL A 1 109 ? 16.701 43.153 24.804 1.00 31.00 1828 VAL A O 1
ATOM 740 N N . ARG A 1 110 ? 18.842 43.598 25.368 1.00 31.55 1829 ARG A N 1
ATOM 741 C CA . ARG A 1 110 ? 19.379 42.473 24.639 1.00 32.80 1829 ARG A CA 1
ATOM 742 C C . ARG A 1 110 ? 20.244 41.657 25.595 1.00 32.53 1829 ARG A C 1
ATOM 743 O O . ARG A 1 110 ? 21.098 42.191 26.289 1.00 32.47 1829 ARG A O 1
ATOM 751 N N . LEU A 1 111 ? 19.975 40.360 25.633 1.00 32.90 1830 LEU A N 1
ATOM 752 C CA . LEU A 1 111 ? 20.711 39.390 26.448 1.00 32.60 1830 LEU A CA 1
ATOM 753 C C . LEU A 1 111 ? 21.518 38.470 25.540 1.00 32.85 1830 LEU A C 1
ATOM 754 O O . LEU A 1 111 ? 20.989 37.935 24.565 1.00 32.94 1830 LEU A O 1
ATOM 759 N N . ARG A 1 112 ? 22.795 38.325 25.866 1.00 32.91 1831 ARG A N 1
ATOM 760 C CA . ARG A 1 112 ? 23.633 37.261 25.355 1.00 33.55 1831 ARG A CA 1
ATOM 761 C C . ARG A 1 112 ? 23.987 36.398 26.566 1.00 33.16 1831 ARG A C 1
ATOM 762 O O . ARG A 1 112 ? 24.585 36.891 27.503 1.00 33.45 1831 ARG A O 1
ATOM 770 N N . ASN A 1 113 ? 23.611 35.124 26.525 1.00 32.78 1832 ASN A N 1
ATOM 771 C CA . ASN A 1 113 ? 23.677 34.239 27.684 1.00 33.24 1832 ASN A CA 1
ATOM 772 C C . ASN A 1 113 ? 24.519 33.005 27.331 1.00 33.22 1832 ASN A C 1
ATOM 773 O O . ASN A 1 113 ? 24.517 32.592 26.184 1.00 33.31 1832 ASN A O 1
ATOM 778 N N . TYR A 1 114 ? 25.245 32.453 28.296 1.00 33.65 1833 TYR A N 1
ATOM 779 C CA . TYR A 1 114 ? 26.129 31.321 28.016 1.00 34.87 1833 TYR A CA 1
ATOM 780 C C . TYR A 1 114 ? 25.981 30.266 29.096 1.00 35.32 1833 TYR A C 1
ATOM 781 O O . TYR A 1 114 ? 26.023 30.587 30.297 1.00 36.05 1833 TYR A O 1
ATOM 790 N N . GLY A 1 115 ? 25.779 29.016 28.679 1.00 34.88 1834 GLY A N 1
ATOM 791 C CA . GLY A 1 115 ? 25.486 27.927 29.634 1.00 34.98 1834 GLY A CA 1
ATOM 792 C C . GLY A 1 115 ? 24.444 27.003 29.088 1.00 34.56 1834 GLY A C 1
ATOM 793 O O . GLY A 1 115 ? 24.231 27.004 27.897 1.00 34.10 1834 GLY A O 1
ATOM 794 N N . SER A 1 116 ? 23.805 26.233 29.978 1.00 35.58 1835 SER A N 1
ATOM 795 C CA . SER A 1 116 ? 22.853 25.180 29.622 1.00 36.55 1835 SER A CA 1
ATOM 796 C C . SER A 1 116 ? 21.499 25.764 29.396 1.00 36.49 1835 SER A C 1
ATOM 797 O O . SER A 1 116 ? 21.278 26.908 29.692 1.00 36.40 1835 SER A O 1
ATOM 800 N N . ARG A 1 117 ? 20.581 24.927 28.934 1.00 36.94 1836 ARG A N 1
ATOM 801 C CA . ARG A 1 117 ? 19.194 25.294 28.695 1.00 36.85 1836 ARG A CA 1
ATOM 802 C C . ARG A 1 117 ? 18.530 25.871 29.927 1.00 35.38 1836 ARG A C 1
ATOM 803 O O . ARG A 1 117 ? 18.740 25.429 31.053 1.00 35.93 1836 ARG A O 1
ATOM 811 N N . THR A 1 118 ? 17.732 26.884 29.701 1.00 33.70 1837 THR A N 1
ATOM 812 C CA . THR A 1 118 ? 17.025 27.549 30.758 1.00 32.51 1837 THR A CA 1
ATOM 813 C C . THR A 1 118 ? 15.549 27.342 30.545 1.00 31.85 1837 THR A C 1
ATOM 814 O O . THR A 1 118 ? 15.101 26.904 29.468 1.00 31.43 1837 THR A O 1
ATOM 818 N N . ALA A 1 119 ? 14.789 27.646 31.587 1.00 31.48 1838 ALA A N 1
ATOM 819 C CA . ALA A 1 119 ? 13.390 27.938 31.412 1.00 31.30 1838 ALA A CA 1
ATOM 820 C C . ALA A 1 119 ? 13.197 29.142 30.442 1.00 31.61 1838 ALA A C 1
ATOM 821 O O . ALA A 1 119 ? 14.157 29.851 30.088 1.00 31.65 1838 ALA A O 1
ATOM 823 N N . ASN A 1 120 ? 11.961 29.358 30.010 1.00 31.80 1839 ASN A N 1
ATOM 824 C CA . ASN A 1 120 ? 11.566 30.552 29.248 1.00 31.49 1839 ASN A CA 1
ATOM 825 C C . ASN A 1 120 ? 10.116 30.891 29.580 1.00 31.54 1839 ASN A C 1
ATOM 826 O O . ASN A 1 120 ? 9.429 30.067 30.194 1.00 31.35 1839 ASN A O 1
ATOM 831 N N . GLY A 1 121 ? 9.647 32.066 29.164 1.00 30.75 1840 GLY A N 1
ATOM 832 C CA . GLY A 1 121 ? 8.240 32.434 29.377 1.00 31.03 1840 GLY A CA 1
ATOM 833 C C . GLY A 1 121 ? 7.382 32.167 28.140 1.00 31.15 1840 GLY A C 1
ATOM 834 O O . GLY A 1 121 ? 7.908 31.948 27.043 1.00 30.30 1840 GLY A O 1
ATOM 835 N N . ASP A 1 122 ? 6.066 32.116 28.331 1.00 32.14 1841 ASP A N 1
ATOM 836 C CA . ASP A 1 122 ? 5.148 32.008 27.225 1.00 33.36 1841 ASP A CA 1
ATOM 837 C C . ASP A 1 122 ? 3.912 32.828 27.555 1.00 32.66 1841 ASP A C 1
ATOM 838 O O . ASP A 1 122 ? 3.752 33.328 28.668 1.00 32.11 1841 ASP A O 1
ATOM 843 N N . GLY A 1 123 ? 3.039 32.994 26.574 1.00 32.01 1842 GLY A N 1
ATOM 844 C CA . GLY A 1 123 ? 1.793 33.703 26.799 1.00 32.02 1842 GLY A CA 1
ATOM 845 C C . GLY A 1 123 ? 2.070 35.154 27.090 1.00 31.83 1842 GLY A C 1
ATOM 846 O O . GLY A 1 123 ? 1.404 35.767 27.934 1.00 31.69 1842 GLY A O 1
ATOM 847 N N . GLY A 1 124 ? 3.067 35.671 26.375 1.00 31.85 1843 GLY A N 1
ATOM 848 C CA . GLY A 1 124 ? 3.539 37.022 26.509 1.00 32.98 1843 GLY A CA 1
ATOM 849 C C . GLY A 1 124 ? 2.467 38.050 26.138 1.00 34.16 1843 GLY A C 1
ATOM 850 O O . GLY A 1 124 ? 1.631 37.840 25.257 1.00 31.92 1843 GLY A O 1
ATOM 859 N N . THR A 1 126 ? 1.592 41.843 24.935 1.00 36.25 1845 THR A N 1
ATOM 860 C CA . THR A 1 126 ? 2.021 42.989 24.164 1.00 36.90 1845 THR A CA 1
ATOM 861 C C . THR A 1 126 ? 1.865 44.323 24.908 1.00 36.56 1845 THR A C 1
ATOM 862 O O . THR A 1 126 ? 2.675 45.183 24.721 1.00 35.11 1845 THR A O 1
ATOM 866 N N . THR A 1 127 ? 0.847 44.467 25.758 1.00 38.36 1846 THR A N 1
ATOM 867 C CA . THR A 1 127 ? 0.674 45.666 26.625 1.00 39.27 1846 THR A CA 1
ATOM 868 C C . THR A 1 127 ? 0.512 45.201 28.060 1.00 39.14 1846 THR A C 1
ATOM 869 O O . THR A 1 127 ? -0.338 44.335 28.364 1.00 40.05 1846 THR A O 1
ATOM 873 N N . VAL A 1 128 ? 1.304 45.774 28.957 1.00 38.46 1847 VAL A N 1
ATOM 874 C CA . VAL A 1 128 ? 1.193 45.447 30.382 1.00 38.06 1847 VAL A CA 1
ATOM 875 C C . VAL A 1 128 ? 0.940 46.729 31.148 1.00 39.20 1847 VAL A C 1
ATOM 876 O O . VAL A 1 128 ? 1.764 47.623 31.183 1.00 38.68 1847 VAL A O 1
ATOM 880 N N . GLN A 1 129 ? -0.235 46.816 31.740 1.00 41.67 1848 GLN A N 1
ATOM 881 C CA . GLN A 1 129 ? -0.622 47.995 32.481 1.00 44.27 1848 GLN A CA 1
ATOM 882 C C . GLN A 1 129 ? -0.215 47.756 33.930 1.00 45.21 1848 GLN A C 1
ATOM 883 O O . GLN A 1 129 ? -0.664 46.795 34.596 1.00 43.71 1848 GLN A O 1
ATOM 889 N N . CYS A 1 130 ? 0.685 48.611 34.399 1.00 46.30 1849 CYS A N 1
ATOM 890 C CA . CYS A 1 130 ? 1.175 48.473 35.754 1.00 47.61 1849 CYS A CA 1
ATOM 891 C C . CYS A 1 130 ? 0.212 49.139 36.752 1.00 47.96 1849 CYS A C 1
ATOM 892 O O . CYS A 1 130 ? -0.608 50.001 36.386 1.00 47.37 1849 CYS A O 1
ATOM 895 N N . PRO A 1 131 ? 0.268 48.709 38.015 1.00 48.92 1850 PRO A N 1
ATOM 896 C CA . PRO A 1 131 ? -0.772 49.239 38.905 1.00 49.52 1850 PRO A CA 1
ATOM 897 C C . PRO A 1 131 ? -0.550 50.714 39.199 1.00 49.29 1850 PRO A C 1
ATOM 898 O O . PRO A 1 131 ? -1.490 51.413 39.528 1.00 49.45 1850 PRO A O 1
ATOM 902 N N . ASP A 1 132 ? 0.675 51.174 38.995 1.00 49.58 1851 ASP A N 1
ATOM 903 C CA . ASP A 1 132 ? 1.037 52.562 39.189 1.00 50.31 1851 ASP A CA 1
ATOM 904 C C . ASP A 1 132 ? 0.522 53.550 38.113 1.00 49.46 1851 ASP A C 1
ATOM 905 O O . ASP A 1 132 ? 0.755 54.751 38.235 1.00 50.18 1851 ASP A O 1
ATOM 910 N N . GLY A 1 133 ? -0.192 53.054 37.106 1.00 47.60 1852 GLY A N 1
ATOM 911 C CA . GLY A 1 133 ? -0.663 53.868 36.006 1.00 46.17 1852 GLY A CA 1
ATOM 912 C C . GLY A 1 133 ? 0.113 53.664 34.699 1.00 44.94 1852 GLY A C 1
ATOM 913 O O . GLY A 1 133 ? -0.466 53.850 33.633 1.00 46.65 1852 GLY A O 1
ATOM 914 N N . VAL A 1 134 ? 1.402 53.308 34.755 1.00 42.77 1853 VAL A N 1
ATOM 915 C CA . VAL A 1 134 ? 2.221 53.162 33.542 1.00 41.24 1853 VAL A CA 1
ATOM 916 C C . VAL A 1 134 ? 1.869 51.934 32.718 1.00 39.98 1853 VAL A C 1
ATOM 917 O O . VAL A 1 134 ? 1.724 50.833 33.256 1.00 39.81 1853 VAL A O 1
ATOM 921 N N . THR A 1 135 ? 1.686 52.155 31.416 1.00 38.51 1854 THR A N 1
ATOM 922 C CA . THR A 1 135 ? 1.579 51.081 30.461 1.00 37.52 1854 THR A CA 1
ATOM 923 C C . THR A 1 135 ? 2.908 50.826 29.747 1.00 36.21 1854 THR A C 1
ATOM 924 O O . THR A 1 135 ? 3.469 51.692 29.087 1.00 35.89 1854 THR A O 1
ATOM 928 N N . PHE A 1 136 ? 3.403 49.614 29.883 1.00 35.69 1855 PHE A N 1
ATOM 929 C CA . PHE A 1 136 ? 4.529 49.152 29.080 1.00 35.61 1855 PHE A CA 1
ATOM 930 C C . PHE A 1 136 ? 4.046 48.446 27.806 1.00 35.50 1855 PHE A C 1
ATOM 931 O O . PHE A 1 136 ? 3.149 47.584 27.858 1.00 35.09 1855 PHE A O 1
ATOM 939 N N . THR A 1 137 ? 4.640 48.801 26.668 1.00 34.94 1856 THR A N 1
ATOM 940 C CA . THR A 1 137 ? 4.303 48.144 25.383 1.00 35.08 1856 THR A CA 1
ATOM 941 C C . THR A 1 137 ? 5.525 47.355 24.983 1.00 34.20 1856 THR A C 1
ATOM 942 O O . THR A 1 137 ? 6.612 47.912 24.970 1.00 34.32 1856 THR A O 1
ATOM 946 N N . PHE A 1 138 ? 5.339 46.052 24.766 1.00 32.83 1857 PHE A N 1
ATOM 947 C CA . PHE A 1 138 ? 6.412 45.125 24.341 1.00 32.34 1857 PHE A CA 1
ATOM 948 C C . PHE A 1 138 ? 6.268 44.738 22.885 1.00 32.62 1857 PHE A C 1
ATOM 949 O O . PHE A 1 138 ? 5.184 44.407 22.436 1.00 32.36 1857 PHE A O 1
ATOM 957 N N . SER A 1 139 ? 7.381 44.747 22.166 1.00 33.23 1858 SER A N 1
ATOM 958 C CA . SER A 1 139 ? 7.388 44.352 20.792 1.00 34.66 1858 SER A CA 1
ATOM 959 C C . SER A 1 139 ? 8.656 43.612 20.335 1.00 34.74 1858 SER A C 1
ATOM 960 O O . SER A 1 139 ? 9.733 43.675 20.953 1.00 35.31 1858 SER A O 1
ATOM 963 N N . THR A 1 140 ? 8.497 42.884 19.236 1.00 35.77 1859 THR A N 1
ATOM 964 C CA . THR A 1 140 ? 9.532 42.018 18.717 1.00 35.73 1859 THR A CA 1
ATOM 965 C C . THR A 1 140 ? 10.591 42.956 18.159 1.00 38.17 1859 THR A C 1
ATOM 966 O O . THR A 1 140 ? 10.292 44.032 17.611 1.00 38.55 1859 THR A O 1
ATOM 970 N N A CYS A 1 141 ? 11.834 42.529 18.241 0.50 38.80 1860 CYS A N 1
ATOM 971 N N B CYS A 1 141 ? 11.851 42.575 18.401 0.50 38.09 1860 CYS A N 1
ATOM 972 C CA A CYS A 1 141 ? 12.908 43.447 18.064 0.50 39.25 1860 CYS A CA 1
ATOM 973 C CA B CYS A 1 141 ? 13.025 43.399 18.127 0.50 38.58 1860 CYS A CA 1
ATOM 974 C C A CYS A 1 141 ? 13.963 42.785 17.170 0.50 39.68 1860 CYS A C 1
ATOM 975 C C B CYS A 1 141 ? 13.842 42.711 17.033 0.50 39.28 1860 CYS A C 1
ATOM 976 O O A CYS A 1 141 ? 14.342 41.619 17.379 0.50 40.02 1860 CYS A O 1
ATOM 977 O O B CYS A 1 141 ? 13.919 41.475 16.964 0.50 39.82 1860 CYS A O 1
ATOM 982 N N . SER A 1 142 ? 14.433 43.523 16.164 1.00 39.90 1861 SER A N 1
ATOM 983 C CA A SER A 1 142 ? 15.278 42.934 15.137 0.50 39.66 1861 SER A CA 1
ATOM 984 C CA B SER A 1 142 ? 15.353 43.080 15.111 0.50 39.16 1861 SER A CA 1
ATOM 985 C C . SER A 1 142 ? 16.647 42.535 15.659 1.00 39.04 1861 SER A C 1
ATOM 986 O O . SER A 1 142 ? 17.327 41.793 15.005 1.00 37.91 1861 SER A O 1
ATOM 991 N N . LEU A 1 143 ? 17.012 43.009 16.850 1.00 38.75 1862 LEU A N 1
ATOM 992 C CA . LEU A 1 143 ? 18.257 42.613 17.502 1.00 38.68 1862 LEU A CA 1
ATOM 993 C C . LEU A 1 143 ? 18.204 41.201 18.082 1.00 37.76 1862 LEU A C 1
ATOM 994 O O . LEU A 1 143 ? 19.219 40.696 18.519 1.00 38.84 1862 LEU A O 1
ATOM 999 N N . SER A 1 144 ? 17.023 40.581 18.120 1.00 36.74 1863 SER A N 1
ATOM 1000 C CA . SER A 1 144 ? 16.830 39.236 18.692 1.00 35.29 1863 SER A CA 1
ATOM 1001 C C . SER A 1 144 ? 16.873 38.198 17.589 1.00 35.05 1863 SER A C 1
ATOM 1002 O O . SER A 1 144 ? 16.106 38.303 16.623 1.00 35.20 1863 SER A O 1
ATOM 1005 N N . SER A 1 145 ? 17.749 37.205 17.687 1.00 33.74 1864 SER A N 1
ATOM 1006 C CA . SER A 1 145 ? 17.659 36.105 16.729 1.00 34.01 1864 SER A CA 1
ATOM 1007 C C . SER A 1 145 ? 17.594 34.723 17.341 1.00 33.05 1864 SER A C 1
ATOM 1008 O O . SER A 1 145 ? 17.457 33.737 16.634 1.00 33.11 1864 SER A O 1
ATOM 1011 N N . ASN A 1 146 ? 17.644 34.651 18.655 1.00 32.26 1865 ASN A N 1
ATOM 1012 C CA . ASN A 1 146 ? 17.631 33.398 19.373 1.00 31.52 1865 ASN A CA 1
ATOM 1013 C C . ASN A 1 146 ? 16.217 32.941 19.749 1.00 31.38 1865 ASN A C 1
ATOM 1014 O O . ASN A 1 146 ? 16.034 31.895 20.385 1.00 30.44 1865 ASN A O 1
ATOM 1019 N N . GLY A 1 147 ? 15.223 33.744 19.365 1.00 31.19 1866 GLY A N 1
ATOM 1020 C CA . GLY A 1 147 ? 13.824 33.348 19.477 1.00 31.01 1866 GLY A CA 1
ATOM 1021 C C . GLY A 1 147 ? 12.903 34.192 20.345 1.00 30.56 1866 GLY A C 1
ATOM 1022 O O . GLY A 1 147 ? 11.723 34.035 20.258 1.00 30.00 1866 GLY A O 1
ATOM 1023 N N . THR A 1 148 ? 13.428 35.040 21.220 1.00 30.84 1867 THR A N 1
ATOM 1024 C CA . THR A 1 148 ? 12.597 35.822 22.093 1.00 29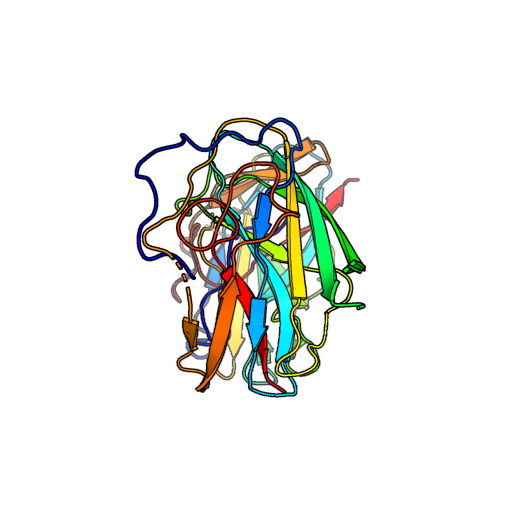.76 1867 THR A CA 1
ATOM 1025 C C . THR A 1 148 ? 11.720 36.763 21.247 1.00 30.98 1867 THR A C 1
ATOM 1026 O O . THR A 1 148 ? 12.197 37.422 20.276 1.00 31.48 1867 THR A O 1
ATOM 1030 N N . ASN A 1 149 ? 10.432 36.833 21.597 1.00 31.02 1868 ASN A N 1
ATOM 1031 C CA . ASN A 1 149 ? 9.537 37.803 20.952 1.00 31.21 1868 ASN A CA 1
ATOM 1032 C C . ASN A 1 149 ? 8.469 38.244 21.916 1.00 31.02 1868 ASN A C 1
ATOM 1033 O O . ASN A 1 149 ? 8.610 38.027 23.096 1.00 30.91 1868 ASN A O 1
ATOM 1038 N N . GLN A 1 150 ? 7.428 38.916 21.438 1.00 31.80 1869 GLN A N 1
ATOM 1039 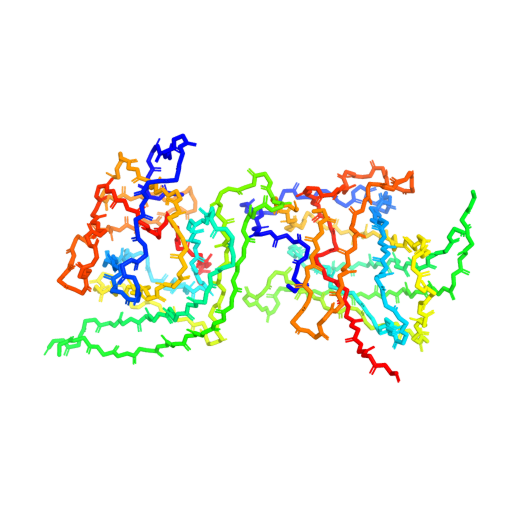C CA . GLN A 1 150 ? 6.377 39.402 22.325 1.00 32.11 1869 GLN A CA 1
ATOM 1040 C C . GLN A 1 150 ? 5.697 38.277 23.135 1.00 32.86 1869 GLN A C 1
ATOM 1041 O O . GLN A 1 150 ? 5.189 38.554 24.217 1.00 32.88 1869 GLN A O 1
ATOM 1047 N N . THR A 1 151 ? 5.676 37.043 22.591 1.00 31.88 1870 THR A N 1
ATOM 1048 C CA . THR A 1 151 ? 4.974 35.901 23.162 1.00 32.26 1870 THR A CA 1
ATOM 1049 C C . THR A 1 151 ? 5.782 34.985 24.087 1.00 31.94 1870 THR A C 1
ATOM 1050 O O . THR A 1 151 ? 5.240 34.430 25.038 1.00 32.26 1870 THR A O 1
ATOM 1054 N N . ARG A 1 152 ? 7.044 34.746 23.754 1.00 32.32 1871 ARG A N 1
ATOM 1055 C CA . ARG A 1 152 ? 7.833 33.753 24.472 1.00 32.36 1871 ARG A CA 1
ATOM 1056 C C . ARG A 1 152 ? 9.318 34.116 24.538 1.00 31.03 1871 ARG A C 1
ATOM 1057 O O . ARG A 1 152 ? 9.785 34.953 23.779 1.00 31.53 1871 ARG A O 1
ATOM 1065 N N . GLY A 1 153 ? 10.024 33.464 25.464 1.00 29.08 1872 GLY A N 1
ATOM 1066 C CA . GLY A 1 153 ? 11.469 33.438 25.516 1.00 27.58 1872 GLY A CA 1
ATOM 1067 C C . GLY A 1 153 ? 12.034 34.054 26.787 1.00 27.01 1872 GLY A C 1
ATOM 1068 O O . GLY A 1 153 ? 11.549 33.796 27.908 1.00 25.84 1872 GLY A O 1
ATOM 1069 N N . GLN A 1 154 ? 13.065 34.885 26.619 1.00 27.05 1873 GLN A N 1
ATOM 1070 C CA . GLN A 1 154 ? 13.807 35.453 27.766 1.00 27.03 1873 GLN A CA 1
ATOM 1071 C C . GLN A 1 154 ? 13.305 36.820 28.164 1.00 28.31 1873 GLN A C 1
ATOM 1072 O O . GLN A 1 154 ? 12.434 37.388 27.485 1.00 26.52 1873 GLN A O 1
ATOM 1078 N N . ILE A 1 155 ? 13.847 37.291 29.283 1.00 28.68 1874 ILE A N 1
ATOM 1079 C CA . ILE A 1 155 ? 13.561 38.593 29.873 1.00 29.96 1874 ILE A CA 1
ATOM 1080 C C . ILE A 1 155 ? 12.119 38.816 30.318 1.00 30.15 1874 ILE A C 1
ATOM 1081 O O . ILE A 1 155 ? 11.427 39.668 29.725 1.00 29.56 1874 ILE A O 1
ATOM 1086 N N . PRO A 1 156 ? 11.680 38.119 31.401 1.00 30.75 1875 PRO A N 1
ATOM 1087 C CA . PRO A 1 156 ? 10.302 38.209 31.856 1.00 31.29 1875 PRO A CA 1
ATOM 1088 C C . PRO A 1 156 ? 9.893 39.538 32.461 1.00 32.79 1875 PRO A C 1
ATOM 1089 O O . PRO A 1 156 ? 8.693 39.861 32.440 1.00 30.42 1875 PRO A O 1
ATOM 1093 N N . GLN A 1 157 ? 10.869 40.285 32.992 1.00 32.91 1876 GLN A N 1
ATOM 1094 C CA A GLN A 1 157 ? 10.565 41.515 33.725 0.50 33.71 1876 GLN A CA 1
ATOM 1095 C CA B GLN A 1 157 ? 10.549 41.522 33.699 0.50 33.63 1876 GLN A CA 1
ATOM 1096 C C . GLN A 1 157 ? 11.622 42.598 33.597 1.00 33.95 1876 GLN A C 1
ATOM 1097 O O . GLN A 1 157 ? 12.801 42.310 33.401 1.00 32.86 1876 GLN A O 1
ATOM 1108 N N . ILE A 1 158 ? 11.137 43.842 33.694 1.00 33.53 1877 ILE A N 1
ATOM 1109 C CA . ILE A 1 158 ? 11.916 45.041 33.736 1.00 34.55 1877 ILE A CA 1
ATOM 1110 C C . ILE A 1 158 ? 11.672 45.575 35.155 1.00 34.08 1877 ILE A C 1
ATOM 1111 O O . ILE A 1 158 ? 10.530 45.596 35.636 1.00 33.84 1877 ILE A O 1
ATOM 1116 N N . LEU A 1 159 ? 12.750 45.942 35.817 1.00 33.03 1878 LEU A N 1
ATOM 1117 C CA . LEU A 1 159 ? 12.729 46.348 37.195 1.00 33.37 1878 LEU A CA 1
ATOM 1118 C C . LEU A 1 159 ? 12.867 47.873 37.128 1.00 34.52 1878 LEU A C 1
ATOM 1119 O O . LEU A 1 159 ? 13.766 48.413 36.503 1.00 33.81 1878 LEU A O 1
ATOM 1124 N N . TYR A 1 160 ? 11.901 48.576 37.676 1.00 36.50 1879 TYR A N 1
ATOM 1125 C CA . TYR A 1 160 ? 11.886 50.024 37.528 1.00 38.27 1879 TYR A CA 1
ATOM 1126 C C . TYR A 1 160 ? 11.246 50.641 38.776 1.00 39.32 1879 TYR A C 1
ATOM 1127 O O . TYR A 1 160 ? 10.619 49.926 39.562 1.00 38.07 1879 TYR A O 1
ATOM 1136 N N . TYR A 1 161 ? 11.443 51.952 38.929 1.00 41.74 1880 TYR A N 1
ATOM 1137 C CA . TYR A 1 161 ? 10.615 52.821 39.782 1.00 43.86 1880 TYR A CA 1
ATOM 1138 C C . TYR A 1 161 ? 10.299 54.104 39.037 1.00 46.60 1880 TYR A C 1
ATOM 1139 O O . TYR A 1 161 ? 11.002 54.462 38.082 1.00 47.41 1880 TYR A O 1
ATOM 1148 N N . ARG A 1 162 ? 9.264 54.812 39.492 1.00 49.87 1881 ARG A N 1
ATOM 1149 C CA . ARG A 1 162 ? 8.897 56.139 38.928 1.00 51.88 1881 ARG A CA 1
ATOM 1150 C C . ARG A 1 162 ? 9.538 57.240 39.740 1.00 52.56 1881 ARG A C 1
ATOM 1151 O O . ARG A 1 162 ? 9.521 57.202 40.968 1.00 52.91 1881 ARG A O 1
ATOM 1159 N N . SER A 1 163 ? 10.108 58.205 39.032 1.00 54.24 1882 SER A N 1
ATOM 1160 C CA . SER A 1 163 ? 10.593 59.454 39.613 1.00 55.48 1882 SER A CA 1
ATOM 1161 C C . SER A 1 163 ? 9.879 60.661 38.992 1.00 56.13 1882 SER A C 1
ATOM 1162 O O . SER A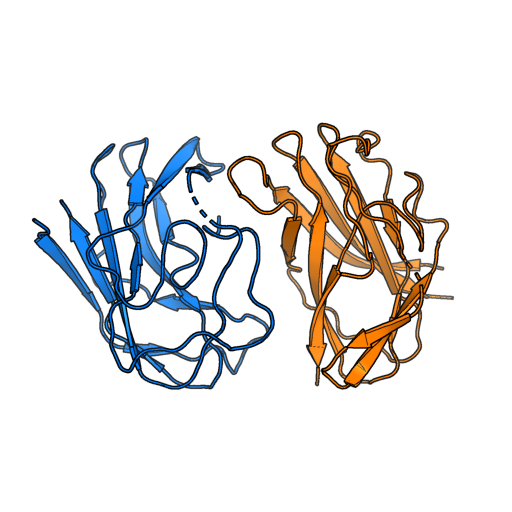 1 163 ? 9.767 61.708 39.643 1.00 57.72 188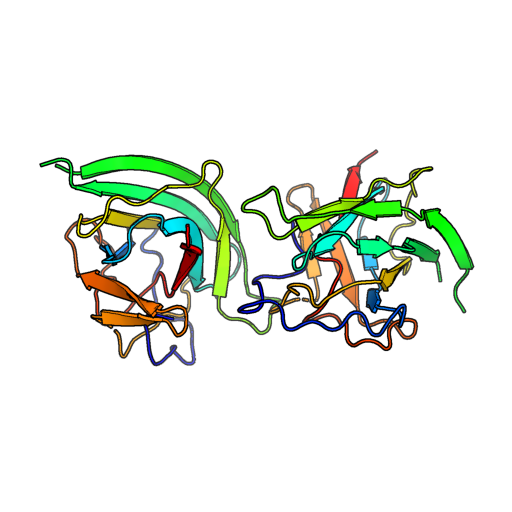2 SER A O 1
ATOM 1165 N N . ASN B 1 4 ? -2.060 20.501 32.734 1.00 45.24 1723 ASN B N 1
ATOM 1166 C CA . ASN B 1 4 ? -3.524 20.788 32.889 1.00 45.54 1723 ASN B CA 1
ATOM 1167 C C . ASN B 1 4 ? -4.347 19.558 33.347 1.00 45.36 1723 ASN B C 1
ATOM 1168 O O . ASN B 1 4 ? -4.378 18.550 32.650 1.00 46.11 1723 ASN B O 1
ATOM 1173 N N . ARG B 1 5 ? -5.037 19.649 34.494 1.00 43.34 1724 ARG B N 1
ATOM 1174 C CA . ARG B 1 5 ? -5.927 18.581 34.907 1.00 41.75 1724 ARG B CA 1
ATOM 1175 C C . ARG B 1 5 ? -7.097 18.374 33.963 1.00 41.13 1724 ARG B C 1
ATOM 1176 O O . ARG B 1 5 ? -7.726 17.352 33.996 1.00 41.75 1724 ARG B O 1
ATOM 1184 N N . PHE B 1 6 ? -7.390 19.340 33.117 1.00 41.07 1725 PHE B N 1
ATOM 1185 C CA . PHE B 1 6 ? -8.457 19.219 32.125 1.00 41.00 1725 PHE B CA 1
ATOM 1186 C C . PHE B 1 6 ? -7.922 18.809 30.755 1.00 42.30 1725 PHE B C 1
ATOM 1187 O O . PHE B 1 6 ? -6.755 19.083 30.411 1.00 44.33 1725 PHE B O 1
ATOM 1195 N N . THR B 1 7 ? -8.796 18.220 29.954 1.00 43.27 1726 THR B N 1
ATOM 1196 C CA . THR B 1 7 ? -8.472 17.837 28.576 1.00 44.50 1726 THR B CA 1
ATOM 1197 C C . THR B 1 7 ? -9.148 18.734 27.518 1.00 44.44 1726 THR B C 1
ATOM 1198 O O . THR B 1 7 ? -8.949 18.540 26.321 1.00 45.59 1726 THR B O 1
ATOM 1202 N N . LYS B 1 8 ? -10.002 19.650 27.930 1.00 43.60 1727 LYS B N 1
ATOM 1203 C CA . LYS B 1 8 ? -10.569 20.628 26.988 1.00 44.49 1727 LYS B CA 1
ATOM 1204 C C . LYS B 1 8 ? -10.724 21.961 27.692 1.00 41.68 1727 LYS B C 1
ATOM 1205 O O . LYS B 1 8 ? -10.803 22.019 28.897 1.00 41.01 1727 LYS B O 1
ATOM 1211 N N . THR B 1 9 ? -10.718 23.023 26.913 1.00 40.51 1728 THR B N 1
ATOM 1212 C CA . THR B 1 9 ? -10.920 24.392 27.387 1.00 39.11 1728 THR B CA 1
ATOM 1213 C C . THR B 1 9 ? -12.037 24.956 26.563 1.00 36.98 1728 THR B C 1
ATOM 1214 O O . THR B 1 9 ? -12.056 24.722 25.382 1.00 36.92 1728 THR B O 1
ATOM 1218 N N . SER B 1 10 ? -12.948 25.693 27.188 1.00 34.93 1729 SER B N 1
ATOM 1219 C CA . SER B 1 10 ? -14.067 26.302 26.491 1.00 33.45 1729 SER B CA 1
ATOM 1220 C C . SER B 1 10 ? -13.516 27.130 25.341 1.00 33.51 1729 SER B C 1
ATOM 1221 O O . SER B 1 10 ? -12.445 27.753 25.453 1.00 33.03 1729 SER B O 1
ATOM 1224 N N . GLN B 1 11 ? -14.245 27.185 24.246 1.00 33.28 1730 GLN B N 1
ATOM 1225 C CA . GLN B 1 11 ? -13.882 28.108 23.196 1.00 33.45 1730 GLN B CA 1
ATOM 1226 C C . GLN B 1 11 ? -14.029 29.563 23.716 1.00 32.95 1730 GLN B C 1
ATOM 1227 O O . GLN B 1 11 ? -13.200 30.411 23.413 1.00 31.42 1730 GLN B O 1
ATOM 1233 N N . GLY B 1 12 ? -15.098 29.834 24.471 1.00 32.69 1731 GLY B N 1
ATOM 1234 C CA . GLY B 1 12 ? -15.391 31.187 24.960 1.00 32.69 1731 GLY B CA 1
ATOM 1235 C C . GLY B 1 12 ? -15.326 31.396 26.469 1.00 32.91 1731 GLY B C 1
ATOM 1236 O O . GLY B 1 12 ? -14.701 30.641 27.170 1.00 32.88 1731 GLY B O 1
ATOM 1237 N N . ARG B 1 13 ? -15.984 32.445 26.950 1.00 34.33 1732 ARG B N 1
ATOM 1238 C CA . ARG B 1 13 ? -15.950 32.854 28.360 1.00 35.09 1732 ARG B CA 1
ATOM 1239 C C . ARG B 1 13 ? -17.342 32.639 28.950 1.00 36.06 1732 ARG B C 1
ATOM 1240 O O . ARG B 1 13 ? -18.171 33.546 28.861 1.00 36.99 1732 ARG B O 1
ATOM 1248 N N . SER B 1 14 ? -17.640 31.498 29.541 1.00 36.76 1733 SER B N 1
ATOM 1249 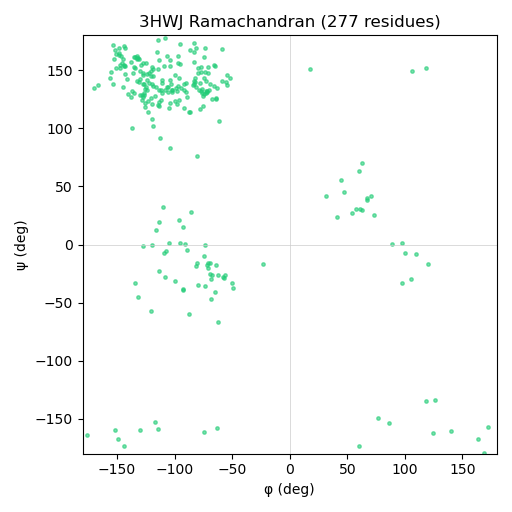C CA . SER B 1 14 ? -18.949 31.348 30.147 1.00 38.95 1733 SER B CA 1
ATOM 1250 C C . SER B 1 14 ? -18.881 31.072 31.643 1.00 38.49 1733 SER B C 1
ATOM 1251 O O . SER B 1 14 ? -19.898 30.945 32.279 1.00 39.98 1733 SER B O 1
ATOM 1254 N N . TRP B 1 15 ? -17.694 30.989 32.229 1.00 38.48 1734 TRP B N 1
ATOM 1255 C CA . TRP B 1 15 ? -17.604 30.624 33.640 1.00 37.51 1734 TRP B CA 1
ATOM 1256 C C . TRP B 1 15 ? -17.716 31.869 34.530 1.00 37.60 1734 TRP B C 1
ATOM 1257 O O . TRP B 1 15 ? -16.857 32.726 34.446 1.00 37.86 1734 TRP B O 1
ATOM 1268 N N . ASN B 1 16 ? -18.778 32.004 35.326 1.00 37.97 1735 ASN B N 1
ATOM 1269 C CA . ASN B 1 16 ? -18.947 33.187 36.231 1.00 39.55 1735 ASN B CA 1
ATOM 1270 C C . ASN B 1 16 ? -18.000 33.166 37.435 1.00 38.81 1735 ASN B C 1
ATOM 1271 O O . ASN B 1 16 ? -17.857 32.125 38.069 1.00 38.85 1735 ASN B O 1
ATOM 1276 N N . THR B 1 17 ? -17.459 34.328 37.812 1.00 39.30 1736 THR B N 1
ATOM 1277 C CA . THR B 1 17 ? -16.613 34.471 39.035 1.00 39.79 1736 THR B CA 1
ATOM 1278 C C . THR B 1 17 ? -17.433 34.365 40.334 1.00 42.01 1736 THR B C 1
ATOM 1279 O O . THR B 1 17 ? -16.901 34.129 41.448 1.00 41.50 1736 THR B O 1
ATOM 1283 N N . GLY B 1 18 ? -18.742 34.539 40.184 1.00 44.41 1737 GLY B N 1
ATOM 1284 C CA . GLY B 1 18 ? -19.681 34.374 41.285 1.00 45.17 1737 GLY B CA 1
ATOM 1285 C C . GLY B 1 18 ? -19.326 35.377 42.333 1.00 45.63 1737 GLY B C 1
ATOM 1286 O O . GLY B 1 18 ? -19.482 35.110 43.517 1.00 45.30 1737 GLY B O 1
ATOM 1287 N N . ASN B 1 19 ? -18.787 36.503 41.868 1.00 46.59 1738 ASN B N 1
ATOM 1288 C CA . ASN B 1 19 ? -18.429 37.653 42.692 1.00 47.35 1738 ASN B CA 1
ATOM 1289 C C . ASN B 1 19 ? -17.653 37.330 43.972 1.00 46.72 1738 ASN B C 1
ATOM 1290 O O . ASN B 1 19 ? -17.954 37.863 45.037 1.00 47.03 1738 ASN B O 1
ATOM 1295 N N . GLY B 1 20 ? -16.650 36.475 43.864 1.00 45.40 1739 GLY B N 1
ATOM 1296 C CA . GLY B 1 20 ? -15.922 36.027 45.035 1.00 45.37 1739 GLY B CA 1
ATOM 1297 C C . GLY B 1 20 ? -16.312 34.656 45.577 1.00 44.97 1739 GLY B C 1
ATOM 1298 O O . GLY B 1 20 ? -15.633 34.147 46.468 1.00 46.13 1739 GLY B O 1
ATOM 1299 N N . SER B 1 21 ? -17.370 34.032 45.046 1.00 43.97 1740 SER B N 1
ATOM 1300 C CA . SER B 1 21 ? -17.809 32.713 45.515 1.00 42.40 1740 SER B CA 1
ATOM 1301 C C . SER B 1 21 ? -16.686 31.728 45.206 1.00 41.99 1740 SER B C 1
ATOM 1302 O O . SER B 1 21 ? -16.211 31.695 44.083 1.00 41.22 1740 SER B O 1
ATOM 1305 N N . PRO B 1 22 ? -16.197 30.992 46.228 1.00 41.34 1741 PRO B N 1
ATOM 1306 C CA . PRO B 1 22 ? -15.042 30.150 46.011 1.00 40.87 1741 PRO B CA 1
ATOM 1307 C C . PRO B 1 22 ? -15.185 28.999 45.029 1.00 40.83 1741 PRO B C 1
ATOM 1308 O O . PRO B 1 22 ? -16.089 28.144 45.158 1.00 41.70 1741 PRO B O 1
ATOM 1312 N N . ASP B 1 23 ? -14.271 28.992 44.063 1.00 39.73 1742 ASP B N 1
ATOM 1313 C CA . ASP B 1 23 ? -13.943 27.792 43.329 1.00 39.68 1742 ASP B CA 1
ATOM 1314 C C . ASP B 1 23 ? -12.826 27.112 44.074 1.00 39.08 1742 ASP B C 1
ATOM 1315 O O . ASP B 1 23 ? -11.935 27.784 44.585 1.00 38.97 1742 ASP B O 1
ATOM 1320 N N . ALA B 1 24 ? -12.902 25.785 44.164 1.00 37.25 1743 ALA B N 1
ATOM 1321 C CA . ALA B 1 24 ? -11.940 25.009 44.913 1.00 36.52 1743 ALA B CA 1
ATOM 1322 C C . ALA B 1 24 ? -11.755 23.660 44.234 1.00 35.55 1743 ALA B C 1
ATOM 1323 O O . ALA B 1 24 ? -12.643 23.185 43.576 1.00 34.48 1743 ALA B O 1
ATOM 1325 N N . ILE B 1 25 ? -10.569 23.085 44.408 1.00 36.77 1744 ILE B N 1
ATOM 1326 C CA . ILE B 1 25 ? -10.300 21.693 44.096 1.00 37.00 1744 ILE B CA 1
ATOM 1327 C C . ILE B 1 25 ? -9.370 21.151 45.172 1.00 38.11 1744 ILE B C 1
ATOM 1328 O O . ILE B 1 25 ? -8.523 21.873 45.727 1.00 36.65 1744 ILE B O 1
ATOM 1333 N N A CYS B 1 26 ? -9.552 19.867 45.452 0.50 38.29 1745 CYS B N 1
ATOM 1334 N N B CYS B 1 26 ? -9.569 19.879 45.487 0.50 39.01 1745 CYS B N 1
ATOM 1335 C CA A CYS B 1 26 ? -8.822 19.157 46.469 0.50 39.31 1745 CYS B CA 1
ATOM 1336 C CA B CYS B 1 26 ? -8.772 19.191 46.465 0.50 39.79 1745 CYS B CA 1
ATOM 1337 C C A CYS B 1 26 ? -7.862 18.183 45.776 0.50 40.11 1745 CYS B C 1
ATOM 1338 C C B CYS B 1 26 ? -7.819 18.274 45.717 0.50 40.39 1745 CYS B C 1
ATOM 1339 O O A CYS B 1 26 ? -8.230 17.547 44.800 0.50 40.20 1745 CYS B O 1
ATOM 1340 O O B CYS B 1 26 ? -8.136 17.789 44.641 0.50 40.32 1745 CYS B O 1
ATOM 1345 N N . PHE B 1 27 ? -6.623 18.082 46.269 1.00 41.15 1746 PHE B N 1
ATOM 1346 C CA . PHE B 1 27 ? -5.592 17.304 45.598 1.00 41.77 1746 PHE B CA 1
ATOM 1347 C C . PHE B 1 27 ? -4.657 16.653 46.602 1.00 43.65 1746 PHE B C 1
ATOM 1348 O O . PHE B 1 27 ? -4.525 17.119 47.725 1.00 42.80 1746 PHE B O 1
ATOM 1356 N N . ALA B 1 28 ? -4.029 15.565 46.167 1.00 45.95 1747 ALA B N 1
ATOM 1357 C CA . ALA B 1 28 ? -2.987 14.905 46.939 1.00 47.91 1747 ALA B CA 1
ATOM 1358 C C . ALA B 1 28 ? -1.983 14.201 46.004 1.00 49.89 1747 ALA B C 1
ATOM 1359 O O . ALA B 1 28 ? -2.276 13.952 44.811 1.00 49.00 1747 ALA B O 1
ATOM 1361 N N . VAL B 1 29 ? -0.817 13.843 46.565 1.00 52.12 1748 VAL B N 1
ATOM 1362 C CA . VAL B 1 29 ? 0.260 13.196 45.790 1.00 53.39 1748 VAL B CA 1
ATOM 1363 C C . VAL B 1 29 ? 0.790 11.952 46.477 1.00 55.73 1748 VAL B C 1
ATOM 1364 O O . VAL B 1 29 ? 0.589 11.770 47.676 1.00 56.06 1748 VAL B O 1
ATOM 1368 N N . ASP B 1 30 ? 1.441 11.092 45.693 1.00 58.38 1749 ASP B N 1
ATOM 1369 C CA . ASP B 1 30 ? 2.200 9.968 46.234 1.00 60.41 1749 ASP B CA 1
ATOM 1370 C C . ASP B 1 30 ? 3.659 10.375 46.575 1.00 61.84 1749 ASP B C 1
ATOM 1371 O O . ASP B 1 30 ? 4.081 10.311 47.733 1.00 63.45 1749 ASP B O 1
ATOM 1376 N N . LYS B 1 31 ? 4.438 10.841 45.615 1.00 62.86 1750 LYS B N 1
ATOM 1377 C CA . LYS B 1 31 ? 5.822 11.146 45.935 1.00 62.82 1750 LYS B CA 1
ATOM 1378 C C . LYS B 1 31 ? 5.892 12.055 47.169 1.00 62.82 1750 LYS B C 1
ATOM 1379 O O . LYS B 1 31 ? 4.989 12.878 47.399 1.00 62.46 1750 LYS B O 1
ATOM 1381 N N . PRO B 1 32 ? 6.921 11.841 48.021 1.00 62.80 1751 PRO B N 1
ATOM 1382 C CA . PRO B 1 32 ? 7.338 12.853 49.000 1.00 62.00 1751 PRO B CA 1
ATOM 1383 C C . PRO B 1 32 ? 8.266 13.894 48.374 1.00 61.09 1751 PRO B C 1
ATOM 1384 O O . PRO B 1 32 ? 8.807 13.699 47.275 1.00 60.94 1751 PRO B O 1
ATOM 1388 N N . GLY B 1 33 ? 8.450 14.986 49.095 1.00 60.08 1752 GLY B N 1
ATOM 1389 C CA . GLY B 1 33 ? 9.338 16.049 48.665 1.00 59.50 1752 GLY B CA 1
ATOM 1390 C C . GLY B 1 33 ? 8.784 16.862 47.521 1.00 58.59 1752 GLY B C 1
ATOM 1391 O O . GLY B 1 33 ? 9.538 17.445 46.760 1.00 58.39 1752 GLY B O 1
ATOM 1392 N N . ILE B 1 34 ? 7.461 16.899 47.394 1.00 57.78 1753 ILE B N 1
ATOM 1393 C CA . ILE B 1 34 ? 6.817 17.778 46.428 1.00 56.24 1753 ILE B CA 1
ATOM 1394 C C . ILE B 1 34 ? 6.554 19.090 47.147 1.00 55.13 1753 ILE B C 1
ATOM 1395 O O . ILE B 1 34 ? 6.079 19.119 48.292 1.00 54.40 1753 ILE B O 1
ATOM 1400 N N . VAL B 1 35 ? 6.940 20.170 46.479 1.00 53.71 1754 VAL B N 1
ATOM 1401 C CA . VAL B 1 35 ? 6.724 21.497 46.976 1.00 52.43 1754 VAL B CA 1
ATOM 1402 C C . VAL B 1 35 ? 5.916 22.232 45.907 1.00 52.11 1754 VAL B C 1
ATOM 1403 O O . VAL B 1 35 ? 6.334 22.276 44.748 1.00 52.05 1754 VAL B O 1
ATOM 1407 N N . VAL B 1 36 ? 4.748 22.767 46.281 1.00 51.44 1755 VAL B N 1
ATOM 1408 C CA . VAL B 1 36 ? 3.943 23.533 45.343 1.00 50.48 1755 VAL B CA 1
ATOM 1409 C C . VAL B 1 36 ? 4.337 24.970 45.495 1.00 49.35 1755 VAL B C 1
ATOM 1410 O O . VAL B 1 36 ? 4.469 25.476 46.611 1.00 48.55 1755 VAL B O 1
ATOM 1414 N N . VAL B 1 37 ? 4.456 25.614 44.336 1.00 48.22 1756 VAL B N 1
ATOM 1415 C CA . VAL B 1 37 ? 4.951 26.987 44.189 1.00 47.08 1756 VAL B CA 1
ATOM 1416 C C . VAL B 1 37 ? 3.857 27.956 43.695 1.00 46.35 1756 VAL B C 1
ATOM 1417 O O . VAL B 1 37 ? 3.927 29.166 43.917 1.00 45.61 1756 VAL B O 1
ATOM 1421 N N . GLY B 1 38 ? 2.825 27.412 43.045 1.00 45.19 1757 GLY B N 1
ATOM 1422 C CA . GLY B 1 38 ? 1.570 28.155 42.850 1.00 43.62 1757 GLY B CA 1
ATOM 1423 C C . GLY B 1 38 ? 0.631 27.423 41.926 1.00 42.36 1757 GLY B C 1
ATOM 1424 O O . GLY B 1 38 ? 0.746 26.186 41.753 1.00 40.64 1757 GLY B O 1
ATOM 1425 N N . PHE B 1 39 ? -0.280 28.194 41.322 1.00 40.90 1758 PHE B N 1
ATOM 1426 C CA . PHE B 1 39 ? -1.366 27.643 40.491 1.00 40.91 1758 PHE B CA 1
ATOM 1427 C C . PHE B 1 39 ? -1.570 28.400 39.191 1.00 40.32 1758 PHE B C 1
ATOM 1428 O O . PHE B 1 39 ? -1.272 29.579 39.108 1.00 41.47 1758 PHE B O 1
ATOM 1436 N N . ALA B 1 40 ? -2.080 27.713 38.184 1.00 39.41 1759 ALA B N 1
ATOM 1437 C CA . ALA B 1 40 ? -2.549 28.367 36.965 1.00 39.24 1759 ALA B CA 1
ATOM 1438 C C . ALA B 1 40 ? -4.065 28.595 37.009 1.00 38.05 1759 ALA B C 1
ATOM 1439 O O . ALA B 1 40 ? -4.801 27.740 37.459 1.00 38.92 1759 ALA B O 1
ATOM 1441 N N . VAL B 1 41 ? -4.509 29.771 36.601 1.00 36.81 1760 VAL B N 1
ATOM 1442 C CA . VAL B 1 41 ? -5.940 30.076 36.539 1.00 36.54 1760 VAL B CA 1
ATOM 1443 C C . VAL B 1 41 ? -6.377 30.600 35.175 1.00 34.97 1760 VAL B C 1
ATOM 1444 O O . VAL B 1 41 ? -5.577 31.157 34.449 1.00 33.31 1760 VAL B O 1
ATOM 1448 N N . TYR B 1 42 ? -7.670 30.434 34.887 1.00 33.55 1761 TYR B N 1
ATOM 1449 C CA . TYR B 1 42 ? -8.265 30.854 33.661 1.00 33.61 1761 TYR B CA 1
ATOM 1450 C C . TYR B 1 42 ? -8.608 32.323 33.730 1.00 34.13 1761 TYR B C 1
ATOM 1451 O O . TYR B 1 42 ? -9.100 32.803 34.749 1.00 33.75 1761 TYR B O 1
ATOM 1460 N N . GLY B 1 43 ? -8.366 33.024 32.631 1.00 34.24 1762 GLY B N 1
ATOM 1461 C CA . GLY B 1 43 ? -8.751 34.429 32.485 1.00 34.72 1762 GLY B CA 1
ATOM 1462 C C . GLY B 1 43 ? -9.777 34.639 31.369 1.00 34.85 1762 GLY B C 1
ATOM 1463 O O . GLY B 1 43 ? -10.552 33.758 31.017 1.00 33.81 1762 GLY B O 1
ATOM 1464 N N . GLY B 1 44 ? -9.777 35.820 30.787 1.00 35.32 1763 GLY B N 1
ATOM 1465 C CA . GLY B 1 44 ? -10.889 36.207 29.935 1.00 35.48 1763 GLY B CA 1
ATOM 1466 C C . GLY B 1 44 ? -11.674 37.215 30.732 1.00 36.56 1763 GLY B C 1
ATOM 1467 O O . GLY B 1 44 ? -11.682 37.165 31.960 1.00 35.72 1763 GLY B O 1
ATOM 1468 N N . GLY B 1 45 ? -12.314 38.149 30.041 1.00 37.30 1764 GLY B N 1
ATOM 1469 C CA . GLY B 1 45 ? -13.135 39.117 30.710 1.00 38.65 1764 GLY B CA 1
ATOM 1470 C C . GLY B 1 45 ? -12.358 40.073 31.582 1.00 39.77 1764 GLY B C 1
ATOM 1471 O O . GLY B 1 45 ? -12.783 40.374 32.707 1.00 42.61 1764 GLY B O 1
ATOM 1472 N N . GLY B 1 46 ? -11.202 40.520 31.107 1.00 39.84 1765 GLY B N 1
ATOM 1473 C CA . GLY B 1 46 ? -10.498 41.633 31.726 1.00 39.09 1765 GLY B CA 1
ATOM 1474 C C . GLY B 1 46 ? -9.735 41.357 33.007 1.00 38.99 1765 GLY B C 1
ATOM 1475 O O . GLY B 1 46 ? -9.184 40.267 33.209 1.00 37.17 1765 GLY B O 1
ATOM 1476 N N . ILE B 1 47 ? -9.665 42.402 33.846 1.00 39.53 1766 ILE B N 1
ATOM 1477 C CA . ILE B 1 47 ? -8.922 42.378 35.112 1.00 39.88 1766 ILE B CA 1
ATOM 1478 C C . ILE B 1 47 ? -9.721 41.609 36.161 1.00 39.28 1766 ILE B C 1
ATOM 1479 O O . ILE B 1 47 ? -10.903 41.870 36.335 1.00 36.75 1766 ILE B O 1
ATOM 1484 N N . HIS B 1 48 ? -9.031 40.689 36.846 1.00 39.86 1767 HIS B N 1
ATOM 1485 C CA . HIS B 1 48 ? -9.551 39.939 38.003 1.00 41.07 1767 HIS B CA 1
ATOM 1486 C C . HIS B 1 48 ? -8.739 40.174 39.274 1.00 42.29 1767 HIS B C 1
ATOM 1487 O O . HIS B 1 48 ? -7.535 39.916 39.316 1.00 43.38 1767 HIS B O 1
ATOM 1494 N N . GLU B 1 49 ? -9.422 40.669 40.300 1.00 43.63 1768 GLU B N 1
ATOM 1495 C CA . GLU B 1 49 ? -8.907 40.687 41.668 1.00 44.54 1768 GLU B CA 1
ATOM 1496 C C . GLU B 1 49 ? -9.199 39.339 42.303 1.00 44.76 1768 GLU B C 1
ATOM 1497 O O . GLU B 1 49 ? -10.283 38.760 42.145 1.00 44.65 1768 GLU B O 1
ATOM 1499 N N . TYR B 1 50 ? -8.217 38.824 43.019 1.00 45.45 1769 TYR B N 1
ATOM 1500 C CA . TYR B 1 50 ? -8.342 37.487 43.535 1.00 45.47 1769 TYR B CA 1
ATOM 1501 C C . TYR B 1 50 ? -7.687 37.317 44.881 1.00 45.72 1769 TYR B C 1
ATOM 1502 O O . TYR B 1 50 ? -6.768 38.048 45.279 1.00 45.14 1769 TYR B O 1
ATOM 1511 N N . GLU B 1 51 ? -8.202 36.320 45.567 1.00 46.14 1770 GLU B N 1
ATOM 1512 C CA . GLU B 1 51 ? -7.572 35.771 46.734 1.00 47.08 1770 GLU B CA 1
ATOM 1513 C C . GLU B 1 51 ? -7.470 34.268 46.496 1.00 46.08 1770 GLU B C 1
ATOM 1514 O O . GLU B 1 51 ? -8.438 33.625 46.158 1.00 46.04 1770 GLU B O 1
ATOM 1520 N N . LEU B 1 52 ? -6.277 33.733 46.640 1.00 45.93 1771 LEU B N 1
ATOM 1521 C CA . LEU B 1 52 ? -6.008 32.329 46.419 1.00 46.40 1771 LEU B CA 1
ATOM 1522 C C . LEU B 1 52 ? -5.416 31.778 47.717 1.00 46.65 1771 LEU B C 1
ATOM 1523 O O . LEU B 1 52 ? -4.614 32.432 48.381 1.00 46.78 1771 LEU B O 1
ATOM 1528 N N . GLU B 1 53 ? -5.837 30.588 48.089 1.00 46.86 1772 GLU B N 1
ATOM 1529 C CA . GLU B 1 53 ? -5.612 30.091 49.432 1.00 46.97 1772 GLU B CA 1
ATOM 1530 C C . GLU B 1 53 ? -5.368 28.615 49.348 1.00 46.10 1772 GLU B C 1
ATOM 1531 O O . GLU B 1 53 ? -6.032 27.944 48.588 1.00 46.80 1772 GLU B O 1
ATOM 1537 N N . VAL B 1 54 ? -4.369 28.126 50.072 1.00 45.59 1773 VAL B N 1
ATOM 1538 C CA . VAL B 1 54 ? -4.101 26.707 50.145 1.00 45.10 1773 VAL B CA 1
ATOM 1539 C C . VAL B 1 54 ? -4.424 26.200 51.564 1.00 44.97 1773 VAL B C 1
ATOM 1540 O O . VAL B 1 54 ? -4.144 26.887 52.543 1.00 44.58 1773 VAL B O 1
ATOM 1544 N N . LEU B 1 55 ? -5.033 25.021 51.642 1.00 44.74 1774 LEU B N 1
ATOM 1545 C CA . LEU B 1 55 ? -5.444 24.406 52.918 1.00 44.34 1774 LEU B CA 1
ATOM 1546 C C . LEU B 1 55 ? -4.992 22.952 52.952 1.00 45.24 1774 LEU B C 1
ATOM 1547 O O . LEU B 1 55 ? -4.658 22.366 51.907 1.00 43.70 1774 LEU B O 1
ATOM 1552 N N . VAL B 1 56 ? -4.930 22.398 54.169 1.00 46.93 1775 VAL B N 1
ATOM 1553 C CA . VAL B 1 56 ? -4.632 20.966 54.352 1.00 48.29 1775 VAL B CA 1
ATOM 1554 C C . VAL B 1 56 ? -5.650 20.334 55.276 1.00 49.20 1775 VAL B C 1
ATOM 1555 O O . VAL B 1 56 ? -6.220 20.987 56.140 1.00 49.10 1775 VAL B O 1
ATOM 1559 N N . ASP B 1 57 ? -5.884 19.060 55.027 1.00 51.41 1776 ASP B N 1
ATOM 1560 C CA . ASP B 1 57 ? -6.761 18.225 55.822 1.00 53.80 1776 ASP B CA 1
ATOM 1561 C C . ASP B 1 57 ? -6.256 18.118 57.254 1.00 55.10 1776 ASP B C 1
ATOM 1562 O O . ASP B 1 57 ? -5.275 17.414 57.529 1.00 54.99 1776 ASP B O 1
ATOM 1567 N N . ASP B 1 58 ? -6.964 18.805 58.145 1.00 56.76 1777 ASP B N 1
ATOM 1568 C CA . ASP B 1 58 ? -6.568 18.924 59.531 1.00 58.33 1777 ASP B CA 1
ATOM 1569 C C . ASP B 1 58 ? -7.521 18.135 60.436 1.00 59.82 1777 ASP B C 1
ATOM 1570 O O . ASP B 1 58 ? -7.752 18.517 61.586 1.00 60.27 1777 ASP B O 1
ATOM 1572 N N . SER B 1 59 ? -8.046 17.026 59.918 1.00 61.05 1778 SER B N 1
ATOM 1573 C CA . SER B 1 59 ? -8.967 16.174 60.655 1.00 62.04 1778 SER B CA 1
ATOM 1574 C C . SER B 1 59 ? -9.969 16.999 61.458 1.00 62.89 1778 SER B C 1
ATOM 1575 O O . SER B 1 59 ? -10.055 16.878 62.688 1.00 64.06 1778 SER B O 1
ATOM 1578 N N . ARG B 1 70 ? -11.237 21.149 60.649 1.00 47.73 1789 ARG B N 1
ATOM 1579 C CA . ARG B 1 70 ? -11.157 20.187 59.511 1.00 47.84 1789 ARG B CA 1
ATOM 1580 C C . ARG B 1 70 ? -10.182 20.601 58.400 1.00 47.91 1789 ARG B C 1
ATOM 1581 O O . ARG B 1 70 ? -9.248 19.851 58.077 1.00 48.56 1789 ARG B O 1
ATOM 1583 N N . TRP B 1 71 ? -10.366 21.781 57.820 1.00 48.57 1790 TRP B N 1
ATOM 1584 C CA . TRP B 1 71 ? -9.350 22.342 56.906 1.00 48.57 1790 TRP B CA 1
ATOM 1585 C C . TRP B 1 71 ? -8.560 23.429 57.626 1.00 49.45 1790 TRP B C 1
ATOM 1586 O O . TRP B 1 71 ? -9.151 24.251 58.337 1.00 49.12 1790 TRP B O 1
ATOM 1597 N N . THR B 1 72 ? -7.236 23.483 57.449 1.00 49.70 1791 THR B N 1
ATOM 1598 C CA . THR B 1 72 ? -6.502 24.600 58.065 1.00 50.15 1791 THR B CA 1
ATOM 1599 C C . THR B 1 72 ? -5.642 25.373 57.053 1.00 50.02 1791 THR B C 1
ATOM 1600 O O . THR B 1 72 ? -4.890 24.790 56.281 1.00 49.09 1791 THR B O 1
ATOM 1604 N N . SER B 1 73 ? -5.786 26.695 57.057 1.00 51.27 1792 SER B N 1
ATOM 1605 C CA . SER B 1 73 ? -5.148 27.548 56.049 1.00 52.37 1792 SER B CA 1
ATOM 1606 C C . SER B 1 73 ? -3.644 27.527 56.219 1.00 52.66 1792 SER B C 1
ATOM 1607 O O . SER B 1 73 ? -3.161 27.760 57.307 1.00 51.53 1792 SER B O 1
ATOM 1610 N N . LEU B 1 74 ? -2.923 27.192 55.145 1.00 53.45 1793 LEU B N 1
ATOM 1611 C CA . LEU B 1 74 ? -1.459 27.166 55.158 1.00 53.61 1793 LEU B CA 1
ATOM 1612 C C . LEU B 1 74 ? -0.842 28.433 54.538 1.00 54.26 1793 LEU B C 1
ATOM 1613 O O . LEU B 1 74 ? 0.221 28.910 54.964 1.00 53.73 1793 LEU B O 1
ATOM 1618 N N . GLU B 1 75 ? -1.535 29.014 53.567 1.00 55.14 1794 GLU B N 1
ATOM 1619 C CA . GLU B 1 75 ? -0.942 30.050 52.728 1.00 55.34 1794 GLU B CA 1
ATOM 1620 C C . GLU B 1 75 ? -2.020 30.757 51.948 1.00 54.68 1794 GLU B C 1
ATOM 1621 O O . GLU B 1 75 ? -2.903 30.125 51.388 1.00 54.74 1794 GLU B O 1
ATOM 1627 N N . LEU B 1 76 ? -1.907 32.067 51.884 1.00 54.38 1795 LEU B N 1
ATOM 1628 C CA . LEU B 1 76 ? -2.893 32.925 51.286 1.00 54.19 1795 LEU B CA 1
ATOM 1629 C C . LEU B 1 76 ? -2.180 34.027 50.509 1.00 54.14 1795 LEU B C 1
ATOM 1630 O O . LEU B 1 76 ? -1.252 34.644 51.046 1.00 54.50 1795 LEU B O 1
ATOM 1635 N N . VAL B 1 77 ? -2.566 34.229 49.242 1.00 53.32 1796 VAL B N 1
ATOM 1636 C CA . VAL B 1 77 ? -2.093 35.349 48.424 1.00 52.84 1796 VAL B CA 1
ATOM 1637 C C . VAL B 1 77 ? -3.269 36.159 47.862 1.00 52.58 1796 VAL B C 1
ATOM 1638 O O . VAL B 1 77 ? -4.389 35.660 47.749 1.00 53.38 1796 VAL B O 1
ATOM 1642 N N . LYS B 1 78 ? -3.023 37.414 47.529 1.00 51.34 1797 LYS B N 1
ATOM 1643 C CA . LYS B 1 78 ? -4.021 38.252 46.883 1.00 51.44 1797 LYS B CA 1
ATOM 1644 C C . LYS B 1 78 ? -3.325 38.923 45.715 1.00 50.00 1797 LYS B C 1
ATOM 1645 O O . LYS B 1 78 ? -2.122 38.959 45.693 1.00 50.04 1797 LYS B O 1
ATOM 1651 N N . GLY B 1 79 ? -4.071 39.460 44.755 1.00 48.49 1798 GLY B N 1
ATOM 1652 C CA . GLY B 1 79 ? -3.454 40.219 43.664 1.00 46.79 1798 GLY B CA 1
ATOM 1653 C C . GLY B 1 79 ? -4.405 40.385 42.514 1.00 45.86 1798 GLY B C 1
ATOM 1654 O O . GLY B 1 79 ? -5.587 40.122 42.662 1.00 45.15 1798 GLY B O 1
ATOM 1655 N N . THR B 1 80 ? -3.877 40.819 41.364 1.00 44.62 1799 THR B N 1
ATOM 1656 C CA . THR B 1 80 ? -4.658 40.891 40.150 1.00 43.45 1799 THR B CA 1
ATOM 1657 C C . THR B 1 80 ? -3.960 40.204 38.989 1.00 42.69 1799 THR B C 1
ATOM 1658 O O . THR B 1 80 ? -2.726 40.040 38.998 1.00 43.05 1799 THR B O 1
ATOM 1662 N N . TYR B 1 81 ? -4.765 39.757 38.019 1.00 41.03 1800 TYR B N 1
ATOM 1663 C CA . TYR B 1 81 ? -4.244 39.254 36.748 1.00 40.09 1800 TYR B CA 1
ATOM 1664 C C . TYR B 1 81 ? -5.203 39.593 35.607 1.00 39.98 1800 TYR B C 1
ATOM 1665 O O . TYR B 1 81 ? -6.398 39.888 35.825 1.00 40.07 1800 TYR B O 1
ATOM 1674 N N . THR B 1 82 ? -4.660 39.512 34.392 1.00 39.14 1801 THR B N 1
ATOM 1675 C CA . THR B 1 82 ? -5.451 39.588 33.169 1.00 38.77 1801 THR B CA 1
ATOM 1676 C C . THR B 1 82 ? -4.719 38.835 32.078 1.00 37.85 1801 THR B C 1
ATOM 1677 O O . THR B 1 82 ? -3.506 38.958 31.974 1.00 39.14 1801 THR B O 1
ATOM 1681 N N . THR B 1 83 ? -5.462 38.069 31.280 1.00 37.93 1802 THR B N 1
ATOM 1682 C CA . THR B 1 83 ? -4.944 37.312 30.133 1.00 37.11 1802 THR B CA 1
ATOM 1683 C C . THR B 1 83 ? -5.475 37.844 28.798 1.00 37.98 1802 THR B C 1
ATOM 1684 O O . THR B 1 83 ? -5.382 37.171 27.782 1.00 39.09 1802 THR B O 1
ATOM 1688 N N . ASP B 1 84 ? -5.971 39.074 28.782 1.00 38.59 1803 ASP B N 1
ATOM 1689 C CA . ASP B 1 84 ? -6.790 39.589 27.651 1.00 38.93 1803 ASP B CA 1
ATOM 1690 C C . ASP B 1 84 ? -5.943 40.019 26.489 1.00 38.79 1803 ASP B C 1
ATOM 1691 O O . ASP B 1 84 ? -6.352 39.894 25.337 1.00 38.31 1803 ASP B O 1
ATOM 1696 N N . ASP B 1 85 ? -4.773 40.557 26.821 1.00 39.12 1804 ASP B N 1
ATOM 1697 C CA . ASP B 1 85 ? -3.740 40.930 25.850 1.00 39.24 1804 ASP B CA 1
ATOM 1698 C C . ASP B 1 85 ? -2.665 39.847 25.662 1.00 37.93 1804 ASP B C 1
ATOM 1699 O O . ASP B 1 85 ? -1.582 40.115 25.152 1.00 37.58 1804 ASP B O 1
ATOM 1704 N N . SER B 1 86 ? -3.026 38.601 26.025 1.00 37.22 1805 SER B N 1
ATOM 1705 C CA . SER B 1 86 ? -2.200 37.438 25.820 1.00 36.37 1805 SER B CA 1
ATOM 1706 C C . SER B 1 86 ? -2.904 36.429 24.949 1.00 35.81 1805 SER B C 1
ATOM 1707 O O . SER B 1 86 ? -4.118 36.301 25.011 1.00 36.06 1805 SER B O 1
ATOM 1710 N N . PRO B 1 87 ? -2.152 35.649 24.165 1.00 35.84 1806 PRO B N 1
ATOM 1711 C CA . PRO B 1 87 ? -2.757 34.499 23.438 1.00 34.98 1806 PRO B CA 1
ATOM 1712 C C . PRO B 1 87 ? -3.154 33.339 24.366 1.00 35.30 1806 PRO B C 1
ATOM 1713 O O . PRO B 1 87 ? -3.909 32.427 23.992 1.00 34.88 1806 PRO B O 1
ATOM 1717 N N . SER B 1 88 ? -2.627 33.356 25.577 1.00 35.66 1807 SER B N 1
ATOM 1718 C CA . SER B 1 88 ? -2.977 32.338 26.572 1.00 34.91 1807 SER B CA 1
ATOM 1719 C C . SER B 1 88 ? -4.316 32.670 27.193 1.00 35.16 1807 SER B C 1
ATOM 1720 O O . SER B 1 88 ? -4.668 33.837 27.338 1.00 33.12 1807 SER B O 1
ATOM 1723 N N . ASP B 1 89 ? -5.055 31.628 27.558 1.00 35.60 1808 ASP B N 1
ATOM 1724 C CA . ASP B 1 89 ? -6.214 31.815 28.403 1.00 36.64 1808 ASP B CA 1
ATOM 1725 C C . ASP B 1 89 ? -5.932 31.591 29.873 1.00 36.52 1808 ASP B C 1
ATOM 1726 O O . ASP B 1 89 ? -6.866 31.685 30.648 1.00 36.30 1808 ASP B O 1
ATOM 1731 N N . ILE B 1 90 ? -4.680 31.283 30.255 1.00 36.84 1809 ILE B N 1
ATOM 1732 C CA . ILE B 1 90 ? -4.306 31.113 31.682 1.00 37.61 1809 ILE B CA 1
ATOM 1733 C C . ILE B 1 90 ? -3.221 32.075 32.197 1.00 36.90 1809 ILE B C 1
ATOM 1734 O O . ILE B 1 90 ? -2.416 32.591 31.447 1.00 36.34 1809 ILE B O 1
ATOM 1739 N N . ALA B 1 91 ? -3.259 32.348 33.490 1.00 37.11 1810 ALA B N 1
ATOM 1740 C CA . ALA B 1 91 ? -2.229 33.094 34.185 1.00 37.56 1810 ALA B CA 1
ATOM 1741 C C . ALA B 1 91 ? -1.715 32.240 35.343 1.00 38.85 1810 ALA B C 1
ATOM 1742 O O . ALA B 1 91 ? -2.504 31.662 36.116 1.00 37.00 1810 ALA B O 1
ATOM 1744 N N . GLU B 1 92 ? -0.390 32.154 35.462 1.00 39.92 1811 GLU B N 1
ATOM 1745 C CA . GLU B 1 92 ? 0.215 31.502 36.604 1.00 40.87 1811 GLU B CA 1
ATOM 1746 C C . GLU B 1 92 ? 0.227 32.484 37.752 1.00 42.44 1811 GLU B C 1
ATOM 1747 O O . GLU B 1 92 ? 0.496 33.652 37.553 1.00 43.77 1811 GLU B O 1
ATOM 1753 N N . ILE B 1 93 ? -0.152 32.027 38.938 1.00 43.90 1812 ILE B N 1
ATOM 1754 C CA . ILE B 1 93 ? -0.113 32.833 40.154 1.00 45.12 1812 ILE B CA 1
ATOM 1755 C C . ILE B 1 93 ? 0.792 32.147 41.183 1.00 46.63 1812 ILE B C 1
ATOM 1756 O O . ILE B 1 93 ? 0.581 30.987 41.558 1.00 45.82 1812 ILE B O 1
ATOM 1761 N N . ARG B 1 94 ? 1.777 32.856 41.704 1.00 48.68 1813 ARG B N 1
ATOM 1762 C CA . ARG B 1 94 ? 2.721 32.159 42.580 1.00 49.74 1813 ARG B CA 1
ATOM 1763 C C . ARG B 1 94 ? 2.471 32.481 44.036 1.00 50.26 1813 ARG B C 1
ATOM 1764 O O . ARG B 1 94 ? 1.937 33.544 44.393 1.00 49.28 1813 ARG B O 1
ATOM 1772 N N . LEU B 1 95 ? 2.863 31.530 44.873 1.00 51.37 1814 LEU B N 1
ATOM 1773 C CA . LEU B 1 95 ? 2.748 31.669 46.325 1.00 52.31 1814 LEU B CA 1
ATOM 1774 C C . LEU B 1 95 ? 3.934 32.470 46.915 1.00 53.45 1814 LEU B C 1
ATOM 1775 O O . LEU B 1 95 ? 5.063 32.300 46.445 1.00 53.68 1814 LEU B O 1
ATOM 1780 N N . ASP B 1 96 ? 3.689 33.295 47.943 1.00 54.34 1815 ASP B N 1
ATOM 1781 C CA . ASP B 1 96 ? 4.791 33.937 48.709 1.00 55.68 1815 ASP B CA 1
ATOM 1782 C C . ASP B 1 96 ? 5.679 32.883 49.409 1.00 56.10 1815 ASP B C 1
ATOM 1783 O O . ASP B 1 96 ? 6.860 32.712 49.084 1.00 56.71 1815 ASP B O 1
ATOM 1788 N N . LYS B 1 97 ? 5.125 32.184 50.384 1.00 56.75 1816 LYS B N 1
ATOM 1789 C CA . LYS B 1 97 ? 5.802 30.996 50.921 1.00 57.08 1816 LYS B CA 1
ATOM 1790 C C . LYS B 1 97 ? 5.479 29.807 50.008 1.00 56.24 1816 LYS B C 1
ATOM 1791 O O . LYS B 1 97 ? 4.375 29.669 49.564 1.00 57.29 1816 LYS B O 1
ATOM 1793 N N . VAL B 1 98 ? 6.452 28.972 49.717 1.00 55.77 1817 VAL B N 1
ATOM 1794 C CA . VAL B 1 98 ? 6.219 27.739 49.008 1.00 55.71 1817 VAL B CA 1
ATOM 1795 C C . VAL B 1 98 ? 5.671 26.705 50.004 1.00 55.37 1817 VAL B C 1
ATOM 1796 O O . VAL B 1 98 ? 5.979 26.774 51.187 1.00 55.89 1817 VAL B O 1
ATOM 1800 N N . VAL B 1 99 ? 4.873 25.748 49.527 1.00 54.29 1818 VAL B N 1
ATOM 1801 C CA . VAL B 1 99 ? 4.117 24.834 50.402 1.00 52.64 1818 VAL B CA 1
ATOM 1802 C C . VAL B 1 99 ? 4.560 23.407 50.154 1.00 53.02 1818 VAL B C 1
ATOM 1803 O O . VAL B 1 99 ? 4.145 22.801 49.171 1.00 52.00 1818 VAL B O 1
ATOM 1807 N N . PRO B 1 100 ? 5.411 22.861 51.061 1.00 53.52 1819 PRO B N 1
ATOM 1808 C CA . PRO B 1 100 ? 5.829 21.486 50.907 1.00 53.67 1819 PRO B CA 1
ATOM 1809 C C . PRO B 1 100 ? 4.657 20.553 51.226 1.00 54.11 1819 PRO B C 1
ATOM 1810 O O . PRO B 1 100 ? 3.818 20.868 52.066 1.00 53.85 1819 PRO B O 1
ATOM 1814 N N . LEU B 1 101 ? 4.610 19.426 50.547 1.00 54.05 1820 LEU B N 1
ATOM 1815 C CA . LEU B 1 101 ? 3.459 18.585 50.602 1.00 55.01 1820 LEU B CA 1
ATOM 1816 C C . LEU B 1 101 ? 3.793 17.259 51.286 1.00 56.18 1820 LEU B C 1
ATOM 1817 O O . LEU B 1 101 ? 4.638 16.483 50.801 1.00 55.87 1820 LEU B O 1
ATOM 1822 N N . LYS B 1 102 ? 3.097 17.009 52.400 1.00 57.36 1821 LYS B N 1
ATOM 1823 C CA . LYS B 1 102 ? 3.082 15.694 53.017 1.00 58.51 1821 LYS B CA 1
ATOM 1824 C C . LYS B 1 102 ? 2.390 14.760 52.034 1.00 59.08 1821 LYS B C 1
ATOM 1825 O O . LYS B 1 102 ? 1.405 15.120 51.423 1.00 60.00 1821 LYS B O 1
ATOM 1827 N N . GLU B 1 103 ? 2.955 13.574 51.869 1.00 60.45 1822 GLU B N 1
ATOM 1828 C CA . GLU B 1 103 ? 2.519 12.547 50.917 1.00 60.77 1822 GLU B CA 1
ATOM 1829 C C . GLU B 1 103 ? 1.207 11.889 51.295 1.00 60.06 1822 GLU B C 1
ATOM 1830 O O . GLU B 1 103 ? 0.889 11.790 52.483 1.00 60.50 1822 GLU B O 1
ATOM 1836 N N . ASN B 1 104 ? 0.486 11.407 50.267 1.00 58.87 1823 ASN B N 1
ATOM 1837 C CA . ASN B 1 104 ? -0.876 10.863 50.361 1.00 57.82 1823 ASN B CA 1
ATOM 1838 C C . ASN B 1 104 ? -1.776 11.500 51.457 1.00 55.91 1823 ASN B C 1
ATOM 1839 O O . ASN B 1 104 ? -2.534 10.801 52.155 1.00 56.20 1823 ASN B O 1
ATOM 1844 N N . VAL B 1 105 ? -1.688 12.829 51.575 1.00 53.12 1824 VAL B N 1
ATOM 1845 C CA . VAL B 1 105 ? -2.554 13.640 52.426 1.00 51.31 1824 VAL B CA 1
ATOM 1846 C C . VAL B 1 105 ? -3.324 14.656 51.553 1.00 50.34 1824 VAL B C 1
ATOM 1847 O O . VAL B 1 105 ? -2.756 15.266 50.639 1.00 50.02 1824 VAL B O 1
ATOM 1851 N N . LYS B 1 106 ? -4.609 14.846 51.838 1.00 48.73 1825 LYS B N 1
ATOM 1852 C CA . LYS B 1 106 ? -5.439 15.746 51.027 1.00 47.51 1825 LYS B CA 1
ATOM 1853 C C . LYS B 1 106 ? -5.148 17.207 51.326 1.00 45.98 1825 LYS B C 1
ATOM 1854 O O . LYS B 1 106 ? -5.161 17.636 52.496 1.00 45.53 1825 LYS B O 1
ATOM 1856 N N . TYR B 1 107 ? -4.887 17.949 50.255 1.00 43.69 1826 TYR B N 1
ATOM 1857 C CA . TYR B 1 107 ? -4.774 19.399 50.299 1.00 43.04 1826 TYR B CA 1
ATOM 1858 C C . TYR B 1 107 ? -5.922 20.007 49.517 1.00 41.46 1826 TYR B C 1
ATOM 1859 O O . TYR B 1 107 ? -6.529 19.354 48.667 1.00 41.33 1826 TYR B O 1
ATOM 1868 N N . ALA B 1 108 ? -6.221 21.258 49.802 1.00 39.88 1827 ALA B N 1
ATOM 1869 C CA . ALA B 1 108 ? -7.181 22.023 49.013 1.00 38.96 1827 ALA B CA 1
ATOM 1870 C C . ALA B 1 108 ? -6.598 23.363 48.540 1.00 38.37 1827 ALA B C 1
ATOM 1871 O O . ALA B 1 108 ? -5.765 23.976 49.202 1.00 37.77 1827 ALA B O 1
ATOM 1873 N N . VAL B 1 109 ? -7.042 23.784 47.357 1.00 37.52 1828 VAL B N 1
ATOM 1874 C CA . VAL B 1 109 ? -6.827 25.111 46.841 1.00 35.47 1828 VAL B CA 1
ATOM 1875 C C . VAL B 1 109 ? -8.197 25.726 46.479 1.00 35.97 1828 VAL B C 1
ATOM 1876 O O . VAL B 1 109 ? -9.048 25.114 45.801 1.00 35.11 1828 VAL B O 1
ATOM 1880 N N . ARG B 1 110 ? -8.339 26.977 46.870 1.00 35.29 1829 ARG B N 1
ATOM 1881 C CA . ARG B 1 110 ? -9.555 27.681 46.866 1.00 35.56 1829 ARG B CA 1
ATOM 1882 C C . ARG B 1 110 ? -9.286 29.083 46.325 1.00 35.38 1829 ARG B C 1
ATOM 1883 O O . ARG B 1 110 ? -8.331 29.750 46.745 1.00 34.42 1829 ARG B O 1
ATOM 1891 N N . LEU B 1 111 ? -10.130 29.486 45.383 1.00 34.85 1830 LEU B N 1
ATOM 1892 C CA . LEU B 1 111 ? -9.950 30.689 44.564 1.00 34.75 1830 LEU B CA 1
ATOM 1893 C C . LEU B 1 111 ? -11.208 31.505 44.724 1.00 35.61 1830 LEU B C 1
ATOM 1894 O O . LEU B 1 111 ? -12.289 31.031 44.417 1.00 35.85 1830 LEU B O 1
ATOM 1899 N N . ARG B 1 112 ? -11.050 32.704 45.262 1.00 37.35 1831 ARG B N 1
ATOM 1900 C CA . ARG B 1 112 ? -12.084 33.720 45.279 1.00 39.58 1831 ARG B CA 1
ATOM 1901 C C . ARG B 1 112 ? -11.696 34.756 44.239 1.00 39.16 1831 ARG B C 1
ATOM 1902 O O . ARG B 1 112 ? -10.671 35.393 44.391 1.00 39.40 1831 ARG B O 1
ATOM 1910 N N . ASN B 1 113 ? -12.526 34.915 43.210 1.00 39.16 1832 ASN B N 1
ATOM 1911 C CA . ASN B 1 113 ? -12.146 35.673 42.018 1.00 39.12 1832 ASN B CA 1
ATOM 1912 C C . ASN B 1 113 ? -13.241 36.648 41.735 1.00 39.54 1832 ASN B C 1
ATOM 1913 O O . ASN B 1 113 ? -14.397 36.335 41.942 1.00 39.19 1832 ASN B O 1
ATOM 1918 N N . TYR B 1 114 ? -12.856 37.847 41.299 1.00 40.29 1833 TYR B N 1
ATOM 1919 C CA . TYR B 1 114 ? -13.785 38.940 41.073 1.00 41.03 1833 TYR B CA 1
ATOM 1920 C C . TYR B 1 114 ? -13.646 39.435 39.621 1.00 40.09 1833 TYR B C 1
ATOM 1921 O O . TYR B 1 114 ? -12.540 39.504 39.092 1.00 40.93 1833 TYR B O 1
ATOM 1930 N N . GLY B 1 115 ? -14.762 39.778 38.987 1.00 38.69 1834 GLY B N 1
ATOM 1931 C CA . GLY B 1 115 ? -14.760 40.280 37.615 1.00 38.10 1834 GLY B CA 1
ATOM 1932 C C . GLY B 1 115 ? -15.639 39.482 36.671 1.00 37.13 1834 GLY B C 1
ATOM 1933 O O . GLY B 1 115 ? -16.506 38.714 37.079 1.00 38.04 1834 GLY B O 1
ATOM 1934 N N . SER B 1 116 ? -15.390 39.650 35.392 1.00 36.22 1835 SER B N 1
ATOM 1935 C CA . SER B 1 116 ? -16.240 39.074 34.346 1.00 35.75 1835 SER B CA 1
ATOM 1936 C C . SER B 1 116 ? -15.950 37.619 34.067 1.00 34.50 1835 SER B C 1
ATOM 1937 O O . SER B 1 116 ? -14.962 37.044 34.515 1.00 33.91 1835 SER B O 1
ATOM 1940 N N . ARG B 1 117 ? -16.847 37.036 33.297 1.00 34.10 1836 ARG B N 1
ATOM 1941 C CA A ARG B 1 117 ? -16.809 35.627 32.988 0.50 33.54 1836 ARG B CA 1
ATOM 1942 C CA B ARG B 1 117 ? -16.794 35.629 32.999 0.50 33.20 1836 ARG B CA 1
ATOM 1943 C C . ARG B 1 117 ? -15.463 35.268 32.380 1.00 32.70 1836 ARG B C 1
ATOM 1944 O O . ARG B 1 117 ? -1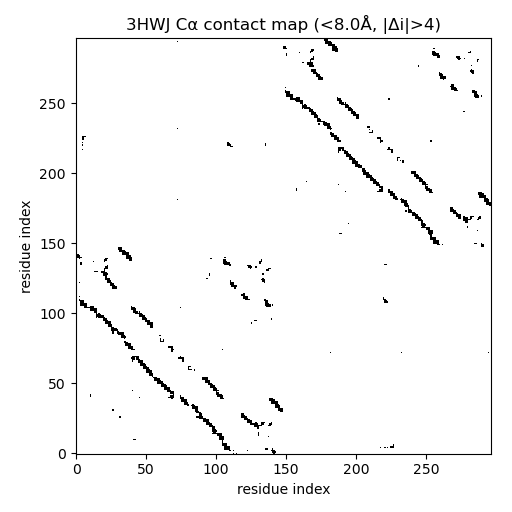4.947 35.983 31.530 1.00 33.61 1836 ARG B O 1
ATOM 1959 N N . THR B 1 118 ? -14.890 34.174 32.835 1.00 32.32 1837 THR B N 1
ATOM 1960 C CA . THR B 1 118 ? -13.655 33.650 32.262 1.00 32.38 1837 THR B CA 1
ATOM 1961 C C . THR B 1 118 ? -13.886 32.359 31.462 1.00 32.83 1837 THR B C 1
ATOM 1962 O O . THR B 1 118 ? -14.997 31.818 31.391 1.00 33.05 1837 THR B O 1
ATOM 1966 N N . ALA B 1 119 ? -12.817 31.840 30.876 1.00 32.40 1838 ALA B N 1
ATOM 1967 C CA . ALA B 1 119 ? -12.863 30.516 30.316 1.00 32.41 1838 ALA B CA 1
ATOM 1968 C C . ALA B 1 119 ? -12.868 29.495 31.469 1.00 31.18 1838 ALA B C 1
ATOM 1969 O O . ALA B 1 119 ? -12.734 29.838 32.633 1.00 30.64 1838 ALA B O 1
ATOM 1971 N N . ASN B 1 120 ? -13.129 28.251 31.139 1.00 31.92 1839 ASN B N 1
ATOM 1972 C CA . ASN B 1 120 ? -13.037 27.147 32.084 1.00 31.98 1839 ASN B CA 1
ATOM 1973 C C . ASN B 1 120 ? -12.504 25.930 31.367 1.00 33.12 1839 ASN B C 1
ATOM 1974 O O . ASN B 1 120 ? -12.394 25.929 30.134 1.00 32.44 1839 ASN B O 1
ATOM 1979 N N . GLY B 1 121 ? -12.151 24.891 32.137 1.00 35.37 1840 GLY B N 1
ATOM 1980 C CA . GLY B 1 121 ? -11.816 23.577 31.557 1.00 36.59 1840 GLY B CA 1
ATOM 1981 C C . GLY B 1 121 ? -12.939 22.565 31.734 1.00 37.87 1840 GLY B C 1
ATOM 1982 O O . GLY B 1 121 ? -13.837 22.790 32.501 1.00 38.36 1840 GLY B O 1
ATOM 1983 N N . ASP B 1 122 ? -12.971 21.525 30.923 1.00 39.21 1841 ASP B N 1
ATOM 1984 C CA . ASP B 1 122 ? -13.446 20.267 31.403 1.00 41.69 1841 ASP B CA 1
ATOM 1985 C C . ASP B 1 122 ? -12.843 19.091 30.700 1.00 41.43 1841 ASP B C 1
ATOM 1986 O O . ASP B 1 122 ? -11.758 19.194 30.181 1.00 40.69 1841 ASP B O 1
ATOM 1991 N N . GLY B 1 123 ? -13.500 17.953 30.783 1.00 42.58 1842 GLY B N 1
ATOM 1992 C CA . GLY B 1 123 ? -12.877 16.696 30.455 1.00 44.21 1842 GLY B CA 1
ATOM 1993 C C . GLY B 1 123 ? -11.871 16.390 31.525 1.00 45.05 1842 GLY B C 1
ATOM 1994 O O . GLY B 1 123 ? -10.805 15.912 31.242 1.00 45.67 1842 GLY B O 1
ATOM 1995 N N . GLY B 1 124 ? -12.250 16.647 32.765 1.00 47.25 1843 GLY B N 1
ATOM 1996 C CA . GLY B 1 124 ? -11.330 16.685 33.872 1.00 49.14 1843 GLY B CA 1
ATOM 1997 C C . GLY B 1 124 ? -10.878 15.316 34.283 1.00 51.47 1843 GLY B C 1
ATOM 1998 O O . GLY B 1 124 ? -11.671 14.368 34.253 1.00 50.59 1843 GLY B O 1
ATOM 2007 N N . THR B 1 126 ? -9.201 12.762 37.089 1.00 57.23 1845 THR B N 1
ATOM 2008 C CA . THR B 1 126 ? -9.071 12.458 38.504 1.00 57.56 1845 THR B CA 1
ATOM 2009 C C . THR B 1 126 ? -7.629 12.201 38.959 1.00 57.72 1845 THR B C 1
ATOM 2010 O O . THR B 1 126 ? -7.225 12.690 39.999 1.00 57.14 1845 THR B O 1
ATOM 2014 N N . THR B 1 127 ? -6.864 11.416 38.205 1.00 58.70 1846 THR B N 1
ATOM 2015 C CA . THR B 1 127 ? -5.438 11.262 38.486 1.00 59.52 1846 THR B CA 1
ATOM 2016 C C . THR B 1 127 ? -4.651 11.720 37.270 1.00 60.41 1846 THR B C 1
ATOM 2017 O O . THR B 1 127 ? -5.094 11.544 36.146 1.00 60.26 1846 THR B O 1
ATOM 2021 N N . VAL B 1 128 ? -3.490 12.320 37.516 1.00 61.87 1847 VAL B N 1
ATOM 2022 C CA . VAL B 1 128 ? -2.623 12.870 36.471 1.00 63.07 1847 VAL B CA 1
ATOM 2023 C C . VAL B 1 128 ? -1.162 12.501 36.785 1.00 64.62 1847 VAL B C 1
ATOM 2024 O O . VAL B 1 128 ? -0.520 13.120 37.643 1.00 64.10 1847 VAL B O 1
ATOM 2028 N N . GLN B 1 129 ? -0.658 11.472 36.104 1.00 66.54 1848 GLN B N 1
ATOM 2029 C CA . GLN B 1 129 ? 0.743 11.073 36.227 1.00 68.36 1848 GLN B CA 1
ATOM 2030 C C . GLN B 1 129 ? 1.573 12.032 35.403 1.00 69.03 1848 GLN B C 1
ATOM 2031 O O . GLN B 1 129 ? 1.410 12.095 34.190 1.00 69.28 1848 GLN B O 1
ATOM 2037 N N . CYS B 1 130 ? 2.445 12.790 36.051 1.00 70.14 1849 CYS B N 1
ATOM 2038 C CA . CYS B 1 130 ? 3.376 13.662 35.330 1.00 71.32 1849 CYS B CA 1
ATOM 2039 C C . CYS B 1 130 ? 4.501 12.852 34.683 1.00 71.95 1849 CYS B C 1
ATOM 2040 O O . CYS B 1 130 ? 4.729 11.691 35.073 1.00 71.90 1849 CYS B O 1
ATOM 2043 N N . PRO B 1 131 ? 5.192 13.447 33.682 1.00 72.66 1850 PRO B N 1
ATOM 2044 C CA . PRO B 1 131 ? 6.267 12.682 33.032 1.00 72.99 1850 PRO B CA 1
ATOM 2045 C C . PRO B 1 131 ? 7.383 12.504 34.054 1.00 73.35 1850 PRO B C 1
ATOM 2046 O O . PRO B 1 131 ? 7.926 11.402 34.228 1.00 74.01 1850 PRO B O 1
ATOM 2050 N N . ASP B 1 132 ? 7.701 13.628 34.693 1.00 73.13 1851 ASP B N 1
ATOM 2051 C CA . ASP B 1 132 ? 8.308 13.752 36.011 1.00 72.90 1851 ASP B CA 1
ATOM 2052 C C . ASP B 1 132 ? 8.145 12.566 37.017 1.00 72.18 1851 ASP B C 1
ATOM 2053 O O . ASP B 1 132 ? 8.872 12.504 38.005 1.00 72.31 1851 ASP B O 1
ATOM 2058 N N . GLY B 1 133 ? 7.198 11.651 36.798 1.00 71.09 1852 GLY B N 1
ATOM 2059 C CA . GLY B 1 133 ? 7.030 10.463 37.662 1.00 69.96 1852 GLY B CA 1
ATOM 2060 C C . GLY B 1 133 ? 5.943 10.615 38.729 1.00 68.81 1852 GLY B C 1
ATOM 2061 O O . GLY B 1 133 ? 5.259 9.640 39.088 1.00 69.17 1852 GLY B O 1
ATOM 2062 N N . VAL B 1 134 ? 5.780 11.844 39.219 1.00 67.03 1853 VAL B N 1
ATOM 2063 C CA . VAL B 1 134 ? 4.816 12.185 40.283 1.00 65.48 1853 VAL B CA 1
ATOM 2064 C C . VAL B 1 134 ? 3.376 12.169 39.777 1.00 63.76 1853 VAL B C 1
ATOM 2065 O O . VAL B 1 134 ? 3.100 12.794 38.741 1.00 63.85 1853 VAL B O 1
ATOM 2069 N N . THR B 1 135 ? 2.462 11.486 40.496 1.00 61.27 1854 THR B N 1
ATOM 2070 C CA . THR B 1 135 ? 1.020 11.542 40.161 1.00 58.95 1854 THR B CA 1
ATOM 2071 C C . THR B 1 135 ? 0.167 12.338 41.169 1.00 56.77 1854 THR B C 1
ATOM 2072 O O . THR B 1 135 ? 0.283 12.175 42.389 1.00 56.77 1854 THR B O 1
ATOM 2076 N N . PHE B 1 136 ? -0.686 13.204 40.617 1.00 53.68 1855 PHE B N 1
ATOM 2077 C CA . PHE B 1 136 ? -1.607 14.002 41.381 1.00 50.83 1855 PHE B CA 1
ATOM 2078 C C . PHE B 1 136 ? -2.979 13.355 41.246 1.00 49.28 1855 PHE B C 1
ATOM 2079 O O . PHE B 1 136 ? -3.422 13.041 40.151 1.00 48.22 1855 PHE B O 1
ATOM 2087 N N . THR B 1 137 ? -3.649 13.197 42.383 1.00 47.50 1856 THR B N 1
ATOM 2088 C CA . THR B 1 137 ? -5.066 12.864 42.445 1.00 46.16 1856 THR B CA 1
ATOM 2089 C C . THR B 1 137 ? -5.899 14.091 42.763 1.00 44.36 1856 THR B C 1
ATOM 2090 O O . THR B 1 137 ? -5.587 14.811 43.704 1.00 44.83 1856 THR B O 1
ATOM 2094 N N . PHE B 1 138 ? -6.961 14.307 41.992 1.00 42.79 1857 PHE B N 1
ATOM 2095 C CA . PHE B 1 138 ? -7.889 15.418 42.209 1.00 41.92 1857 PHE B CA 1
ATOM 2096 C C . PHE B 1 138 ? -9.265 14.971 42.688 1.00 41.54 1857 PHE B C 1
ATOM 2097 O O . PHE B 1 138 ? -9.768 13.961 42.246 1.00 40.48 1857 PHE B O 1
ATOM 2105 N N . SER B 1 139 ? -9.869 15.734 43.605 1.00 41.46 1858 SER B N 1
ATOM 2106 C CA . SER B 1 139 ? -11.199 15.386 44.097 1.00 41.05 1858 SER B CA 1
ATOM 2107 C C . SER B 1 139 ? -12.064 16.605 44.298 1.00 39.85 1858 SER B C 1
ATOM 2108 O O . SER B 1 139 ? -11.582 17.683 44.727 1.00 38.66 1858 SER B O 1
ATOM 2111 N N . THR B 1 140 ? -13.348 16.440 43.969 1.00 39.04 1859 THR B N 1
ATOM 2112 C CA . THR B 1 140 ? -14.367 17.455 44.214 1.00 38.59 1859 THR B CA 1
ATOM 2113 C C . THR B 1 140 ? -14.491 17.701 45.743 1.00 39.06 1859 THR B C 1
ATOM 2114 O O . THR B 1 140 ? -14.353 16.764 46.546 1.00 37.25 1859 THR B O 1
ATOM 2118 N N A CYS B 1 141 ? -14.677 18.955 46.157 0.50 39.22 1860 CYS B N 1
ATOM 2119 N N B CYS B 1 141 ? -14.771 18.954 46.117 0.50 39.01 1860 CYS B N 1
ATOM 2120 C CA A CYS B 1 141 ? -14.891 19.221 47.583 0.50 39.84 1860 CYS B CA 1
ATOM 2121 C CA B CYS B 1 141 ? -14.760 19.361 47.524 0.50 39.55 1860 CYS B CA 1
ATOM 2122 C C A CYS B 1 141 ? -15.733 20.449 47.894 0.50 39.37 1860 CYS B C 1
ATOM 2123 C C B CYS B 1 141 ? -15.811 20.429 47.855 0.50 39.20 1860 CYS B C 1
ATOM 2124 O O A CYS B 1 141 ? -15.874 21.367 47.077 0.50 39.17 1860 CYS B O 1
ATOM 2125 O O B CYS B 1 141 ? -16.197 21.221 46.985 0.50 39.05 1860 CYS B O 1
ATOM 2130 N N . SER B 1 142 ? -16.277 20.428 49.111 1.00 38.86 1861 SER B N 1
ATOM 2131 C CA . SER B 1 142 ? -17.346 21.330 49.545 1.00 38.65 1861 SER B CA 1
ATOM 2132 C C . SER B 1 142 ? -16.885 22.793 49.664 1.00 37.74 1861 SER B C 1
ATOM 2133 O O . SER B 1 142 ? -17.711 23.679 49.598 1.00 37.50 1861 SER B O 1
ATOM 2136 N N . LEU B 1 143 ? -15.579 23.026 49.753 1.00 36.87 1862 LEU B N 1
ATOM 2137 C CA . LEU B 1 143 ? -15.034 24.367 49.626 1.00 37.32 1862 LEU B CA 1
ATOM 2138 C C . LEU B 1 143 ? -15.446 25.039 48.300 1.00 37.59 1862 LEU B C 1
ATOM 2139 O O . LEU B 1 143 ? -15.599 26.237 48.258 1.00 37.71 1862 LEU B O 1
ATOM 2144 N N . SER B 1 144 ? -15.735 24.269 47.255 1.00 36.46 1863 SER B N 1
ATOM 2145 C CA . SER B 1 144 ? -16.022 24.874 45.990 1.00 35.90 1863 SER B CA 1
ATOM 2146 C C . SER B 1 144 ? -17.483 25.390 45.913 1.00 35.91 1863 SER B C 1
ATOM 2147 O O . SER B 1 144 ? -18.307 24.809 45.282 1.00 34.81 1863 SER B O 1
ATOM 2150 N N . SER B 1 145 ? -17.802 26.508 46.542 1.00 36.91 1864 SER B N 1
ATOM 2151 C CA . SER B 1 145 ? -19.175 27.029 46.426 1.00 37.14 1864 SER B CA 1
ATOM 2152 C C . SER B 1 145 ? -19.598 27.405 44.985 1.00 37.54 1864 SER B C 1
ATOM 2153 O O . SER B 1 145 ? -20.788 27.320 44.616 1.00 36.56 1864 SER B O 1
ATOM 2156 N N . ASN B 1 146 ? -18.619 27.738 44.153 1.00 38.23 1865 ASN B N 1
ATOM 2157 C CA . ASN B 1 146 ? -18.907 28.278 42.819 1.00 38.63 1865 ASN B CA 1
ATOM 2158 C C . ASN B 1 146 ? -19.053 27.212 41.758 1.00 38.68 1865 ASN B C 1
ATOM 2159 O O . ASN B 1 146 ? -19.395 27.517 40.612 1.00 38.91 1865 ASN B O 1
ATOM 2164 N N . GLY B 1 147 ? -18.804 25.966 42.133 1.00 38.81 1866 GLY B N 1
ATOM 2165 C CA . GLY B 1 147 ? -19.159 24.844 41.271 1.00 38.69 1866 GLY B CA 1
ATOM 2166 C C . GLY B 1 147 ? -18.003 24.095 40.616 1.00 38.51 1866 GLY B C 1
ATOM 2167 O O . GLY B 1 147 ? -18.197 23.028 39.989 1.00 39.34 1866 GLY B O 1
ATOM 2168 N N . THR B 1 148 ? -16.791 24.606 40.738 1.00 37.14 1867 THR B N 1
ATOM 2169 C CA . THR B 1 148 ? -15.676 23.881 40.160 1.00 35.62 1867 THR B CA 1
ATOM 2170 C C . THR B 1 148 ? -15.631 22.492 40.788 1.00 36.08 1867 THR B C 1
ATOM 2171 O O . THR B 1 148 ? -15.854 22.360 41.984 1.00 35.31 1867 THR B O 1
ATOM 2175 N N . ASN B 1 149 ? -15.329 21.474 39.978 1.00 36.71 1868 ASN B N 1
ATOM 2176 C CA . ASN B 1 149 ? -15.199 20.110 40.472 1.00 37.97 1868 ASN B CA 1
ATOM 2177 C C . ASN B 1 149 ? -14.087 19.359 39.720 1.00 38.62 1868 ASN B C 1
ATOM 2178 O O . ASN B 1 149 ? -13.363 19.977 38.942 1.00 38.20 1868 ASN B O 1
ATOM 2183 N N . GLN B 1 150 ? -13.949 18.054 39.975 1.00 39.84 1869 GLN B N 1
ATOM 2184 C CA . GLN B 1 150 ? -13.012 17.162 39.241 1.00 40.85 1869 GLN B CA 1
ATOM 2185 C C . GLN B 1 150 ? -13.117 17.267 37.755 1.00 40.66 1869 GLN B C 1
ATOM 2186 O O . GLN B 1 150 ? -12.129 17.028 37.065 1.00 41.63 1869 GLN B O 1
ATOM 2192 N N . THR B 1 151 ? -14.318 17.517 37.256 1.00 40.21 1870 THR B N 1
ATOM 2193 C CA . THR B 1 151 ? -14.582 17.461 35.812 1.00 41.47 1870 THR B CA 1
ATOM 2194 C C . THR B 1 151 ? -14.452 18.784 35.013 1.00 40.49 1870 THR B C 1
ATOM 2195 O O . THR B 1 151 ? -14.051 18.765 33.839 1.00 39.23 1870 THR B O 1
ATOM 2199 N N . ARG B 1 152 ? -14.903 19.879 35.625 1.00 39.58 1871 ARG B N 1
ATOM 2200 C CA . ARG B 1 152 ? -15.040 21.173 34.958 1.00 40.82 1871 ARG B CA 1
ATOM 2201 C C . ARG B 1 152 ? -14.805 22.327 35.876 1.00 38.01 1871 ARG B C 1
ATOM 2202 O O . ARG B 1 152 ? -14.969 22.233 37.067 1.00 38.46 1871 ARG B O 1
ATOM 2210 N N . GLY B 1 153 ? -14.392 23.431 35.294 1.00 36.56 1872 GLY B N 1
ATOM 2211 C CA . GLY B 1 153 ? -14.319 24.680 36.015 1.00 36.11 1872 GLY B CA 1
ATOM 2212 C C . GLY B 1 153 ? -12.937 25.298 35.905 1.00 35.06 1872 GLY B C 1
ATOM 2213 O O . GLY B 1 153 ? -12.349 25.327 34.835 1.00 34.11 1872 GLY B O 1
ATOM 2214 N N . GLN B 1 154 ? -12.438 25.737 37.051 1.00 34.73 1873 GLN B N 1
ATOM 2215 C CA . GLN B 1 154 ? -11.345 26.682 37.181 1.00 33.88 1873 GLN B CA 1
ATOM 2216 C C . GLN B 1 154 ? -10.166 25.911 37.837 1.00 33.63 1873 GLN B C 1
ATOM 2217 O O . GLN B 1 154 ? -10.274 24.726 38.103 1.00 31.60 1873 GLN B O 1
ATOM 2223 N N . ILE B 1 155 ? -9.012 26.560 37.979 1.00 33.83 1874 ILE B N 1
ATOM 2224 C CA . ILE B 1 155 ? -7.771 25.946 38.484 1.00 33.75 1874 ILE B CA 1
ATOM 2225 C C . ILE B 1 155 ? -7.234 24.769 37.659 1.00 34.63 1874 ILE B C 1
ATOM 2226 O O . ILE B 1 155 ? -7.116 23.638 38.182 1.00 35.35 1874 ILE B O 1
ATOM 2231 N N . PRO B 1 156 ? -6.845 25.026 36.380 1.00 35.23 1875 PRO B N 1
ATOM 2232 C CA . PRO B 1 156 ? -6.268 24.000 35.495 1.00 35.33 1875 PRO B CA 1
ATOM 2233 C C . PRO B 1 156 ? -5.017 23.272 35.986 1.00 36.88 1875 PRO B C 1
ATOM 2234 O O . PRO B 1 156 ? -4.789 22.157 35.593 1.00 36.68 1875 PRO B O 1
ATOM 2238 N N . GLN B 1 157 ? -4.186 23.902 36.805 1.00 39.11 1876 GLN B N 1
ATOM 2239 C CA . GLN B 1 157 ? -2.854 23.387 37.020 1.00 41.72 1876 GLN B CA 1
ATOM 2240 C C . GLN B 1 157 ? -2.227 23.817 38.365 1.00 41.94 1876 GLN B C 1
ATOM 2241 O O . GLN B 1 157 ? -2.427 24.925 38.835 1.00 40.60 1876 GLN B O 1
ATOM 2247 N N . ILE B 1 158 ? -1.474 22.901 38.964 1.00 43.43 1877 ILE B N 1
ATOM 2248 C CA . ILE B 1 158 ? -0.678 23.181 40.162 1.00 44.68 1877 ILE B CA 1
ATOM 2249 C C . ILE B 1 158 ? 0.744 23.341 39.704 1.00 45.38 1877 ILE B C 1
ATOM 2250 O O . ILE B 1 158 ? 1.233 22.517 38.941 1.00 46.00 1877 ILE B O 1
ATOM 2255 N N . LEU B 1 159 ? 1.414 24.377 40.156 1.00 46.28 1878 LEU B N 1
ATOM 2256 C CA . LEU B 1 159 ? 2.815 24.540 39.785 1.00 47.51 1878 LEU B CA 1
ATOM 2257 C C . LEU B 1 159 ? 3.641 24.007 40.938 1.00 48.63 1878 LEU B C 1
ATOM 2258 O O . LEU B 1 159 ? 3.386 24.317 42.103 1.00 48.05 1878 LEU B O 1
ATOM 2263 N N . TYR B 1 160 ? 4.617 23.173 40.609 1.00 50.77 1879 TYR B N 1
ATOM 2264 C CA . TYR B 1 160 ? 5.439 22.535 41.629 1.00 52.34 1879 TYR B CA 1
ATOM 2265 C C . TYR B 1 160 ? 6.847 22.195 41.123 1.00 54.32 1879 TYR B C 1
ATOM 2266 O O . TYR B 1 160 ? 7.123 22.227 39.918 1.00 54.62 1879 TYR B O 1
ATOM 2275 N N . TYR B 1 161 ? 7.714 21.850 42.063 1.00 56.55 1880 TYR B N 1
ATOM 2276 C CA . TYR B 1 161 ? 8.910 21.058 41.760 1.00 58.28 1880 TYR B CA 1
ATOM 2277 C C . TYR B 1 161 ? 9.041 19.915 42.771 1.00 60.34 1880 TYR B C 1
ATOM 2278 O O . TYR B 1 161 ? 8.437 19.971 43.848 1.00 60.62 1880 TYR B O 1
ATOM 2287 N N . ARG B 1 162 ? 9.813 18.890 42.389 1.00 62.57 1881 ARG B N 1
ATOM 2288 C CA . ARG B 1 162 ? 10.054 17.717 43.227 1.00 64.22 1881 ARG B CA 1
ATOM 2289 C C . ARG B 1 162 ? 11.359 17.845 44.031 1.00 65.30 1881 ARG B C 1
ATOM 2290 O O . ARG B 1 162 ? 12.271 18.583 43.659 1.00 65.27 1881 ARG B O 1
ATOM 2298 N N . SER B 1 163 ? 11.401 17.116 45.148 1.00 66.54 1882 SER B N 1
ATOM 2299 C CA . SER B 1 163 ? 12.528 17.077 46.104 1.00 67.19 1882 SER B CA 1
ATOM 2300 C C . SER B 1 163 ? 13.041 18.424 46.598 1.00 67.29 1882 SER B C 1
ATOM 2301 O O . SER B 1 163 ? 14.254 18.614 46.702 1.00 67.51 1882 SER B O 1
#